Protein AF-A0A971K679-F1 (afdb_monomer)

Sequence (215 aa):
MEKQYTPELFRTISDEWNSILGADTGIESIRTELLHHVNHRHFYSYSDRDNDFHDLDLVVIRDCARVWRGLLHPRSESLAGFSVLEQLINAVKGRPDMSLSECFWAEVYHLVRGIEGKFRFHEKALFSFSDTGELKGRDAAIVRSSELDQMHKHLEERMKLFRSGLEPEVEKARDERVGRILKAAGGSSHDWNDWHWHLRNIARDSSTLAGYADL

Nearest PDB structures (foldseek):
  8s4d-assembly1_A  TM=3.749E-01  e=6.300E+00  Homo sapiens
  6xz3-assembly1_A-2  TM=3.342E-01  e=9.627E+00  Homo sapiens

Mean predicted aligned error: 10.32 Å

pLDDT: mean 89.96, std 9.4, range [41.56, 98.38]

Structure (mmCIF, N/CA/C/O backbone):
data_AF-A0A971K679-F1
#
_entry.id   AF-A0A971K679-F1
#
loop_
_atom_site.group_PDB
_atom_site.id
_atom_site.type_symbol
_atom_site.label_atom_id
_atom_site.label_alt_id
_atom_site.label_comp_id
_atom_site.label_asym_id
_atom_site.label_entity_id
_atom_site.label_seq_id
_atom_site.pdbx_PDB_ins_code
_atom_site.Cartn_x
_atom_site.Cartn_y
_atom_site.Cartn_z
_atom_site.occupancy
_atom_site.B_iso_or_equiv
_atom_site.auth_seq_id
_atom_site.auth_comp_id
_atom_site.auth_asym_id
_atom_site.auth_atom_id
_atom_site.pdbx_PDB_model_num
ATOM 1 N N . MET A 1 1 ? 15.115 -12.287 10.813 1.00 41.56 1 MET A N 1
ATOM 2 C CA . MET A 1 1 ? 13.765 -12.789 11.133 1.00 41.56 1 MET A CA 1
ATOM 3 C C . MET A 1 1 ? 12.785 -12.003 10.294 1.00 41.56 1 MET A C 1
ATOM 5 O O . MET A 1 1 ? 12.694 -10.795 10.492 1.00 41.56 1 MET A O 1
ATOM 9 N N . GLU A 1 2 ? 12.130 -12.645 9.328 1.00 60.78 2 GLU A N 1
ATOM 10 C CA . GLU A 1 2 ? 10.957 -12.053 8.679 1.00 60.78 2 GLU A CA 1
ATOM 11 C C . GLU A 1 2 ? 9.924 -11.768 9.773 1.00 60.78 2 GLU A C 1
ATOM 13 O O . GLU A 1 2 ? 9.645 -12.622 10.615 1.00 60.78 2 GLU A O 1
ATOM 18 N N . LYS A 1 3 ? 9.465 -10.518 9.860 1.00 67.94 3 LYS A N 1
ATOM 19 C CA . LYS A 1 3 ? 8.402 -10.157 10.796 1.00 67.94 3 LYS A CA 1
ATOM 20 C C . LYS A 1 3 ? 7.127 -10.809 10.283 1.00 67.94 3 LYS A C 1
ATOM 22 O O . LYS A 1 3 ? 6.681 -10.428 9.208 1.00 67.94 3 LYS A O 1
ATOM 27 N N . GLN A 1 4 ? 6.561 -11.728 11.055 1.00 87.38 4 GLN A N 1
ATOM 28 C CA . GLN A 1 4 ? 5.226 -12.236 10.779 1.00 87.38 4 GLN A CA 1
ATOM 29 C C . GLN A 1 4 ? 4.212 -11.132 11.095 1.00 87.38 4 GLN A C 1
ATOM 31 O O . GLN A 1 4 ? 4.224 -10.581 12.200 1.00 87.38 4 GLN A O 1
ATOM 36 N N . TYR A 1 5 ? 3.372 -10.768 10.127 1.00 93.69 5 TYR A N 1
ATOM 37 C CA . TYR A 1 5 ? 2.323 -9.770 10.344 1.00 93.69 5 TYR A CA 1
ATOM 38 C C . TYR A 1 5 ? 1.088 -10.419 10.968 1.00 93.69 5 TYR A C 1
ATOM 40 O O . TYR A 1 5 ? 0.476 -11.310 10.383 1.00 93.69 5 TYR A O 1
ATOM 48 N N . THR A 1 6 ? 0.727 -9.968 12.169 1.00 94.81 6 THR A N 1
ATOM 49 C CA . THR A 1 6 ? -0.360 -10.546 12.970 1.00 94.81 6 THR A CA 1
ATOM 50 C C . THR A 1 6 ? -1.285 -9.454 13.527 1.00 94.81 6 THR A C 1
ATOM 52 O O . THR A 1 6 ? -0.890 -8.278 13.563 1.00 94.81 6 THR A O 1
ATOM 55 N N . PRO A 1 7 ? -2.494 -9.806 14.006 1.00 93.75 7 PRO A N 1
ATOM 56 C CA . PRO A 1 7 ? -3.365 -8.861 14.704 1.00 93.75 7 PRO A CA 1
ATOM 57 C C . PRO A 1 7 ? -2.685 -8.229 15.930 1.00 93.75 7 PRO A C 1
ATOM 59 O O . PRO A 1 7 ? -2.869 -7.048 16.217 1.00 93.75 7 PRO A O 1
ATOM 62 N N . GLU A 1 8 ? -1.858 -8.990 16.649 1.00 93.31 8 GLU A N 1
ATOM 63 C CA . GLU A 1 8 ? -1.114 -8.506 17.815 1.00 93.31 8 GLU A CA 1
ATOM 64 C C . GLU A 1 8 ? -0.077 -7.463 17.406 1.00 93.31 8 GLU A C 1
ATOM 66 O O . GLU A 1 8 ? 0.030 -6.426 18.057 1.00 93.31 8 GLU A O 1
ATOM 71 N N . LEU A 1 9 ? 0.640 -7.696 16.299 1.00 93.25 9 LEU A N 1
ATOM 72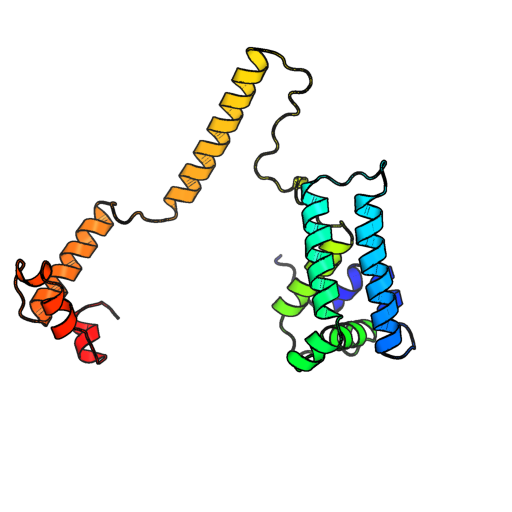 C CA . LEU A 1 9 ? 1.568 -6.710 15.747 1.00 93.25 9 LEU A CA 1
ATOM 73 C C . LEU A 1 9 ? 0.833 -5.446 15.283 1.00 93.25 9 LEU A C 1
ATOM 75 O O . LEU A 1 9 ? 1.338 -4.338 15.462 1.00 93.25 9 LEU A O 1
ATOM 79 N N . PHE A 1 10 ? -0.362 -5.586 14.704 1.00 93.00 10 PHE A N 1
ATOM 80 C CA . PHE A 1 10 ? -1.185 -4.439 14.323 1.00 93.00 10 PHE A CA 1
ATOM 81 C C . PHE A 1 10 ? -1.504 -3.536 15.526 1.00 93.00 10 PHE A C 1
ATOM 83 O O . PHE A 1 10 ? -1.357 -2.314 15.448 1.00 93.00 10 PHE A O 1
ATOM 90 N N . ARG A 1 11 ? -1.826 -4.131 16.679 1.00 91.25 11 ARG A N 1
ATOM 91 C CA . ARG A 1 11 ? -2.106 -3.390 17.919 1.00 91.25 11 ARG A CA 1
ATOM 92 C C . ARG A 1 11 ? -0.904 -2.615 18.457 1.00 91.25 11 ARG A C 1
ATOM 94 O O . ARG A 1 11 ? -1.089 -1.757 19.306 1.00 91.25 11 ARG A O 1
ATOM 101 N N . THR A 1 12 ? 0.320 -2.856 17.992 1.00 91.62 12 THR A N 1
ATOM 102 C CA . THR A 1 12 ? 1.487 -2.072 18.435 1.00 91.62 12 THR A CA 1
ATOM 103 C C . THR A 1 12 ? 1.775 -0.861 17.544 1.00 91.62 12 THR A C 1
ATOM 105 O O . THR A 1 12 ? 2.774 -0.178 17.760 1.00 91.62 12 THR A O 1
ATOM 108 N N . ILE A 1 13 ? 0.992 -0.614 16.483 1.00 88.44 13 ILE A N 1
ATOM 109 C CA . ILE A 1 13 ? 1.348 0.405 15.482 1.00 88.44 13 ILE A CA 1
ATOM 110 C C . ILE A 1 13 ? 1.077 1.825 15.975 1.00 88.44 13 ILE A C 1
ATOM 112 O O . ILE A 1 13 ? 1.909 2.709 15.748 1.00 88.44 13 ILE A O 1
ATOM 116 N N . SER A 1 14 ? -0.099 2.081 16.551 1.00 93.25 14 SER A N 1
ATOM 117 C CA . SER A 1 14 ? -0.542 3.431 16.906 1.00 93.25 14 SER A CA 1
ATOM 118 C C . SER A 1 14 ? -1.553 3.402 18.049 1.00 93.25 14 SER A C 1
ATOM 120 O O . SER A 1 14 ? -2.628 2.818 17.911 1.00 93.25 14 SER A O 1
ATOM 122 N N . ASP A 1 15 ? -1.216 4.067 19.154 1.00 94.31 15 ASP A N 1
ATOM 123 C CA . ASP A 1 15 ? -2.097 4.195 20.319 1.00 94.31 15 ASP A CA 1
ATOM 124 C C . ASP A 1 15 ? -3.392 4.936 19.970 1.00 94.31 15 ASP A C 1
ATOM 126 O O . ASP A 1 15 ? -4.462 4.543 20.425 1.00 94.31 15 ASP A O 1
ATOM 130 N N . GLU A 1 16 ? -3.314 5.934 19.085 1.00 95.88 16 GLU A N 1
ATOM 131 C CA . GLU A 1 16 ? -4.479 6.685 18.606 1.00 95.88 16 GLU A CA 1
ATOM 132 C C . GLU A 1 16 ? -5.460 5.778 17.849 1.00 95.88 16 GLU A C 1
ATOM 134 O O . GLU A 1 16 ? -6.660 5.779 18.116 1.00 95.88 16 GLU A O 1
ATOM 139 N N . TRP A 1 17 ? -4.949 4.916 16.962 1.00 97.19 17 TRP A N 1
ATOM 140 C CA . TRP A 1 17 ? -5.788 3.946 16.249 1.00 97.19 17 TRP A CA 1
ATOM 141 C C . TRP A 1 17 ? -6.434 2.954 17.208 1.00 97.19 17 TRP A C 1
ATOM 143 O O . TRP A 1 17 ? -7.625 2.675 17.087 1.00 97.19 17 TRP A O 1
ATOM 153 N N . ASN A 1 18 ? -5.669 2.436 18.171 1.00 96.75 18 ASN A N 1
ATOM 154 C CA . ASN A 1 18 ? -6.200 1.528 19.184 1.00 96.75 18 ASN A CA 1
ATOM 155 C C . ASN A 1 18 ? -7.283 2.196 20.038 1.00 96.75 18 ASN A C 1
ATOM 157 O O . ASN A 1 18 ? -8.270 1.547 20.371 1.00 96.75 18 ASN A O 1
ATOM 161 N N . SER A 1 19 ? -7.113 3.476 20.377 1.00 97.50 19 SER A N 1
ATOM 162 C CA . SER A 1 19 ? -8.093 4.261 21.128 1.00 97.50 19 SER A CA 1
ATOM 163 C C . SER A 1 19 ? -9.408 4.390 20.353 1.00 97.50 19 SER A C 1
ATOM 165 O O . SER A 1 19 ? -10.466 4.010 20.858 1.00 97.50 19 SER A O 1
ATOM 167 N N . ILE A 1 20 ? -9.339 4.820 19.087 1.00 98.00 20 ILE A N 1
ATOM 168 C CA . ILE A 1 20 ? -10.517 4.995 18.223 1.00 98.00 20 ILE A CA 1
ATOM 169 C C . ILE A 1 20 ? -11.232 3.656 17.983 1.00 98.00 20 ILE A C 1
ATOM 171 O O . ILE A 1 20 ? -12.445 3.555 18.161 1.00 98.00 20 ILE A O 1
ATOM 175 N N . LEU A 1 21 ? -10.491 2.607 17.611 1.00 97.81 21 LEU A N 1
ATOM 176 C CA . LEU A 1 21 ? -11.043 1.277 17.311 1.00 97.81 21 LEU A CA 1
ATOM 177 C C . LEU A 1 21 ? -11.548 0.539 18.560 1.00 97.81 21 LEU A C 1
ATOM 179 O O . LEU A 1 21 ? -12.456 -0.290 18.477 1.00 97.81 21 LEU A O 1
ATOM 183 N N . GLY A 1 22 ? -10.943 0.817 19.715 1.00 96.50 22 GLY A N 1
ATOM 184 C CA . GLY A 1 22 ? -11.293 0.230 21.004 1.00 96.50 22 GLY A CA 1
ATOM 185 C C . GLY A 1 22 ? -12.506 0.876 21.668 1.00 96.50 22 GLY A C 1
ATOM 186 O O . GLY A 1 22 ? -13.015 0.310 22.633 1.00 96.50 22 GLY A O 1
ATOM 187 N N . ALA A 1 23 ? -12.989 2.013 21.157 1.00 96.50 23 ALA A N 1
ATOM 188 C CA . ALA A 1 23 ? -14.104 2.745 21.739 1.00 96.50 23 ALA A CA 1
ATOM 189 C C . ALA A 1 23 ? -15.366 1.872 21.886 1.00 96.50 23 ALA A C 1
ATOM 191 O O . ALA A 1 23 ? -15.733 1.077 21.010 1.00 96.50 23 ALA A O 1
ATOM 192 N N . ASP A 1 24 ? -16.075 2.046 23.000 1.00 94.69 24 ASP A N 1
ATOM 193 C CA . ASP A 1 24 ? -17.356 1.385 23.262 1.00 94.69 24 ASP A CA 1
ATOM 194 C C . ASP A 1 24 ? -18.519 2.177 22.654 1.00 94.69 24 ASP A C 1
ATOM 196 O O . ASP A 1 24 ? -19.459 2.599 23.325 1.00 94.69 24 ASP A O 1
ATOM 200 N N . THR A 1 25 ? -18.430 2.394 21.343 1.00 95.81 25 THR A N 1
ATOM 201 C CA . THR A 1 25 ? -19.448 3.052 20.518 1.00 95.81 25 THR A CA 1
ATOM 202 C C . THR A 1 25 ? -19.814 2.173 19.318 1.00 95.81 25 THR A C 1
ATOM 204 O O . THR A 1 25 ? -19.231 1.109 19.095 1.00 95.81 25 THR A O 1
ATOM 207 N N . GLY A 1 26 ? -20.841 2.573 18.564 1.00 96.56 26 GLY A N 1
ATOM 208 C CA . GLY A 1 26 ? -21.245 1.853 17.356 1.00 96.56 26 GLY A CA 1
ATOM 209 C C . GLY A 1 26 ? -20.197 1.953 16.242 1.00 96.56 26 GLY A C 1
ATOM 210 O O . GLY A 1 26 ? -19.454 2.931 16.167 1.00 96.56 26 GLY A O 1
ATOM 211 N N . ILE A 1 27 ? -20.184 0.972 15.332 1.00 97.12 27 ILE A N 1
ATOM 212 C CA . ILE A 1 27 ? -19.230 0.914 14.209 1.00 97.12 27 ILE A CA 1
ATOM 213 C C . ILE A 1 27 ? -19.216 2.200 13.369 1.00 97.12 27 ILE A C 1
ATOM 215 O O . ILE A 1 27 ? -18.150 2.658 12.976 1.00 97.12 27 ILE A O 1
ATOM 219 N N . GLU A 1 28 ? -20.368 2.840 13.164 1.00 97.56 28 GLU A N 1
ATOM 220 C CA . GLU A 1 28 ? -20.454 4.088 12.394 1.00 97.56 28 GLU A CA 1
ATOM 221 C C . GLU A 1 28 ? -19.871 5.301 13.138 1.00 97.56 28 GLU A C 1
ATOM 223 O O . GLU A 1 28 ? -19.318 6.207 12.509 1.00 97.56 28 GLU A O 1
ATOM 228 N N . SER A 1 29 ? -19.918 5.306 14.474 1.00 98.00 29 SER A N 1
ATOM 229 C CA . SER A 1 29 ? -19.219 6.314 15.278 1.00 98.00 29 SER A CA 1
ATOM 230 C C . SER A 1 29 ? -17.708 6.129 15.160 1.00 98.00 29 SER A C 1
ATOM 232 O O . SER A 1 29 ? -17.006 7.082 14.839 1.00 98.00 29 SER A O 1
ATOM 234 N N . ILE A 1 30 ? -17.219 4.892 15.303 1.00 98.38 30 ILE A N 1
ATOM 235 C CA . ILE A 1 30 ? -15.797 4.556 15.117 1.00 98.38 30 ILE A CA 1
ATOM 236 C C . ILE A 1 30 ? -15.333 4.928 13.703 1.00 98.38 30 ILE A C 1
ATOM 238 O O . ILE A 1 30 ? -14.274 5.527 13.534 1.00 98.38 30 ILE A O 1
ATOM 242 N N . ARG A 1 31 ? -16.139 4.623 12.678 1.00 98.25 31 ARG A N 1
ATOM 243 C CA . ARG A 1 31 ? -15.866 4.978 11.278 1.00 98.25 31 ARG A CA 1
ATOM 244 C C . ARG A 1 31 ? -15.684 6.482 11.106 1.00 98.25 31 ARG A C 1
ATOM 246 O O . ARG A 1 31 ? -14.747 6.909 10.435 1.00 98.25 31 ARG A O 1
ATOM 253 N N . THR A 1 32 ? -16.583 7.266 11.696 1.00 98.19 32 THR A N 1
ATOM 254 C CA . THR A 1 32 ? -16.564 8.730 11.618 1.00 98.19 32 THR A CA 1
ATOM 255 C C . THR A 1 32 ? -15.309 9.291 12.279 1.00 98.19 32 THR A C 1
ATOM 257 O O . THR A 1 32 ? -14.578 10.049 11.644 1.00 98.19 32 THR A O 1
ATOM 260 N N . GLU A 1 33 ? -14.997 8.849 13.498 1.00 98.38 33 GLU A N 1
ATOM 261 C CA . GLU A 1 33 ? -13.790 9.271 14.219 1.00 98.38 33 GLU A CA 1
ATOM 262 C C . GLU A 1 33 ? -12.509 8.881 13.476 1.00 98.38 33 GLU A C 1
ATOM 264 O O . GLU A 1 33 ? -11.603 9.697 13.304 1.00 98.38 33 GLU A O 1
ATOM 269 N N . LEU A 1 34 ? -12.447 7.665 12.931 1.00 97.94 34 LEU A N 1
ATOM 270 C CA . LEU A 1 34 ? -11.278 7.218 12.181 1.00 97.94 34 LEU A CA 1
ATOM 271 C C . LEU A 1 34 ? -11.100 8.002 10.872 1.00 97.94 34 LEU A C 1
ATOM 273 O O . LEU A 1 34 ? -9.977 8.338 10.494 1.00 97.94 34 LEU A O 1
ATOM 277 N N . LEU A 1 35 ? -12.195 8.354 10.189 1.00 98.06 35 LEU A N 1
ATOM 278 C CA . LEU A 1 35 ? -12.158 9.245 9.027 1.00 98.06 35 LEU A CA 1
ATOM 279 C C . LEU A 1 35 ? -11.696 10.657 9.405 1.00 98.06 35 LEU A C 1
ATOM 281 O O . LEU A 1 35 ? -10.925 11.257 8.650 1.00 98.06 35 LEU A O 1
ATOM 285 N N . HIS A 1 36 ? -12.131 11.187 10.551 1.00 98.06 36 HIS A N 1
ATOM 286 C CA . HIS A 1 36 ? -11.639 12.464 11.067 1.00 98.06 36 HIS A CA 1
ATOM 287 C C . HIS A 1 36 ? -10.138 12.412 11.332 1.00 98.06 36 HIS A C 1
ATOM 289 O O . HIS A 1 36 ? -9.425 13.293 10.852 1.00 98.06 36 HIS A O 1
ATOM 295 N N . HIS A 1 37 ? -9.649 11.354 11.981 1.00 97.69 37 HIS A N 1
ATOM 296 C CA . HIS A 1 37 ? -8.221 11.140 12.212 1.00 97.69 37 HIS A CA 1
ATOM 297 C C . HIS A 1 37 ? -7.427 11.092 10.902 1.00 97.69 37 HIS A C 1
ATOM 299 O O . HIS A 1 37 ? -6.492 11.865 10.708 1.00 97.69 37 HIS A O 1
ATOM 305 N N . VAL A 1 38 ? -7.845 10.262 9.940 1.00 98.00 38 VAL A N 1
ATOM 306 C CA . VAL A 1 38 ? -7.190 10.147 8.622 1.00 98.00 38 VAL A CA 1
ATOM 307 C C . VAL A 1 38 ? -7.154 11.491 7.890 1.00 98.00 38 VAL A C 1
ATOM 309 O O . VAL A 1 38 ? -6.127 11.868 7.319 1.00 98.00 38 VAL A O 1
ATOM 312 N N . ASN A 1 39 ? -8.263 12.233 7.896 1.00 97.00 39 ASN A N 1
ATOM 313 C CA . ASN A 1 39 ? -8.333 13.542 7.251 1.00 97.00 39 ASN A CA 1
ATOM 314 C C . ASN A 1 39 ? -7.474 14.581 7.976 1.00 97.00 39 ASN A C 1
ATOM 316 O O . ASN A 1 39 ? -6.819 15.381 7.310 1.00 97.00 39 ASN A O 1
ATOM 320 N N . HIS A 1 40 ? -7.438 14.544 9.308 1.00 95.31 40 HIS A N 1
ATOM 321 C CA . HIS A 1 40 ? -6.598 15.413 10.119 1.00 95.31 40 HIS A CA 1
ATOM 322 C C . HIS A 1 40 ? -5.112 15.151 9.857 1.00 95.31 40 HIS A C 1
ATOM 324 O O . HIS A 1 40 ? -4.391 16.094 9.540 1.00 95.31 40 HIS A O 1
ATOM 330 N N . ARG A 1 41 ? -4.660 13.887 9.890 1.00 94.25 41 ARG A N 1
ATOM 331 C CA . ARG A 1 41 ? -3.263 13.516 9.593 1.00 94.25 41 ARG A CA 1
ATOM 332 C C . ARG A 1 41 ? -2.845 13.975 8.200 1.00 94.25 41 ARG A C 1
ATOM 334 O O . ARG A 1 41 ? -1.805 14.611 8.067 1.00 94.25 41 ARG A O 1
ATOM 341 N N . HIS A 1 42 ? -3.683 13.729 7.191 1.00 95.12 42 HIS A N 1
ATOM 342 C CA . HIS A 1 42 ? -3.428 14.181 5.824 1.00 95.12 42 HIS A CA 1
ATOM 343 C C . HIS A 1 42 ? -3.402 15.712 5.699 1.00 95.12 42 HIS A C 1
ATOM 345 O O . HIS A 1 42 ? -2.551 16.253 5.008 1.00 95.12 42 HIS A O 1
ATOM 351 N N . PHE A 1 43 ? -4.323 16.437 6.336 1.00 92.88 43 PHE A N 1
ATOM 352 C CA . PHE A 1 43 ? -4.330 17.899 6.261 1.00 92.88 43 PHE A CA 1
ATOM 353 C C . PHE A 1 43 ? -3.118 18.508 6.974 1.00 92.88 43 PHE A C 1
ATOM 355 O O . PHE A 1 43 ? -2.441 19.366 6.407 1.00 92.88 43 PHE A O 1
ATOM 362 N N . TYR A 1 44 ? -2.830 18.046 8.194 1.00 89.81 44 TYR A N 1
ATOM 363 C CA . TYR A 1 44 ? -1.735 18.547 9.019 1.00 89.81 44 TYR A CA 1
ATOM 364 C C . TYR A 1 44 ? -0.383 18.347 8.331 1.00 89.81 44 TYR A C 1
ATOM 366 O O . TYR A 1 44 ? 0.382 19.301 8.221 1.00 89.81 44 TYR A O 1
ATOM 374 N N . SER A 1 45 ? -0.128 17.155 7.775 1.00 88.44 45 SER A N 1
ATOM 375 C CA . SER A 1 45 ? 1.136 16.860 7.088 1.00 88.44 45 SER A CA 1
ATOM 376 C C . SER A 1 45 ? 1.406 17.764 5.882 1.00 88.44 45 SER A C 1
ATOM 378 O O . SER A 1 45 ? 2.548 17.907 5.481 1.00 88.44 45 SER A O 1
ATOM 380 N N . TYR A 1 46 ? 0.377 18.355 5.272 1.00 85.56 46 TYR A N 1
ATOM 381 C CA . TYR A 1 46 ? 0.529 19.262 4.128 1.00 85.56 46 TYR A CA 1
ATOM 382 C C . TYR A 1 46 ? 0.458 20.749 4.497 1.00 85.56 46 TYR A C 1
ATOM 384 O O . TYR A 1 46 ? 0.867 21.590 3.698 1.00 85.56 46 TYR A O 1
ATOM 392 N N . SER A 1 47 ? -0.105 21.083 5.658 1.00 85.81 47 SER A N 1
ATOM 393 C CA . SER A 1 47 ? -0.412 22.473 6.028 1.00 85.81 47 SER A CA 1
ATOM 394 C C . SER A 1 47 ? 0.560 23.052 7.045 1.00 85.81 47 SER A C 1
ATOM 396 O O . SER A 1 47 ? 0.724 24.271 7.101 1.00 85.81 47 SER A O 1
ATOM 398 N N . ASP A 1 48 ? 1.185 22.198 7.853 1.00 82.56 48 ASP A N 1
ATOM 399 C CA . ASP A 1 48 ? 2.194 22.618 8.813 1.00 82.56 48 ASP A CA 1
ATOM 400 C C . ASP A 1 48 ? 3.492 22.976 8.080 1.00 82.56 48 ASP A C 1
ATOM 402 O O . ASP A 1 48 ? 4.087 22.129 7.417 1.00 82.56 48 ASP A O 1
ATOM 406 N N . ARG A 1 49 ? 3.908 24.243 8.161 1.00 67.25 49 ARG A N 1
ATOM 407 C CA . ARG A 1 49 ? 5.118 24.740 7.485 1.00 67.25 49 ARG A CA 1
ATOM 408 C C . ARG A 1 49 ? 6.405 24.306 8.179 1.00 67.25 49 ARG A C 1
ATOM 410 O O . ARG A 1 49 ? 7.449 24.359 7.539 1.00 67.25 49 ARG A O 1
ATOM 417 N N . ASP A 1 50 ? 6.306 23.872 9.432 1.00 75.69 50 ASP A N 1
ATOM 418 C CA . ASP A 1 50 ? 7.440 23.454 10.255 1.00 75.69 50 ASP A CA 1
ATOM 419 C C . ASP A 1 50 ? 7.549 21.921 10.338 1.00 75.69 50 ASP A C 1
ATOM 421 O O . ASP A 1 50 ? 8.264 21.389 11.186 1.00 75.69 50 ASP A O 1
ATOM 425 N N . ASN A 1 51 ? 6.829 21.181 9.485 1.00 77.50 51 ASN A N 1
ATOM 426 C CA . ASN A 1 51 ? 6.919 19.727 9.486 1.00 77.50 51 ASN A CA 1
ATOM 427 C C . ASN A 1 51 ? 8.183 19.223 8.764 1.00 77.50 51 ASN A C 1
ATOM 429 O O . ASN A 1 51 ? 8.562 19.730 7.712 1.00 77.50 51 ASN A O 1
ATOM 433 N N . ASP A 1 52 ? 8.778 18.157 9.303 1.00 81.88 52 ASP A N 1
ATOM 434 C CA . ASP A 1 52 ? 9.971 17.501 8.749 1.00 81.88 52 ASP A CA 1
ATOM 435 C C . ASP A 1 52 ? 9.620 16.370 7.751 1.00 81.88 52 ASP A C 1
ATOM 437 O O . ASP A 1 52 ? 10.268 15.315 7.720 1.00 81.88 52 ASP A O 1
ATOM 441 N N . PHE A 1 53 ? 8.529 16.478 6.984 1.00 85.88 53 PHE A N 1
ATOM 442 C CA . PHE A 1 53 ? 8.213 15.483 5.953 1.00 85.88 53 PHE A CA 1
ATOM 443 C C . PHE A 1 53 ? 8.864 15.845 4.621 1.00 85.88 53 PHE A C 1
ATOM 445 O O . PHE A 1 53 ? 8.618 16.898 4.044 1.00 85.88 53 PHE A O 1
ATOM 452 N N . HIS A 1 54 ? 9.642 14.908 4.082 1.00 87.00 54 HIS A N 1
ATOM 453 C CA . HIS A 1 54 ? 10.111 14.983 2.704 1.00 87.00 54 HIS A CA 1
ATOM 454 C C . HIS A 1 54 ? 8.937 14.796 1.724 1.00 87.00 54 HIS A C 1
ATOM 456 O O . HIS A 1 54 ? 8.006 14.039 2.010 1.00 87.00 54 HIS A O 1
ATOM 462 N N . ASP A 1 55 ? 9.012 15.380 0.523 1.00 87.06 55 ASP A N 1
ATOM 463 C CA . ASP A 1 55 ? 7.963 15.292 -0.513 1.00 87.06 55 ASP A CA 1
ATOM 464 C C . ASP A 1 55 ? 7.504 13.853 -0.799 1.00 87.06 55 ASP A C 1
ATOM 466 O O . ASP A 1 55 ? 6.318 13.567 -0.980 1.00 87.06 55 ASP A O 1
ATOM 470 N N . LEU A 1 56 ? 8.449 12.914 -0.806 1.00 87.25 56 LEU A N 1
A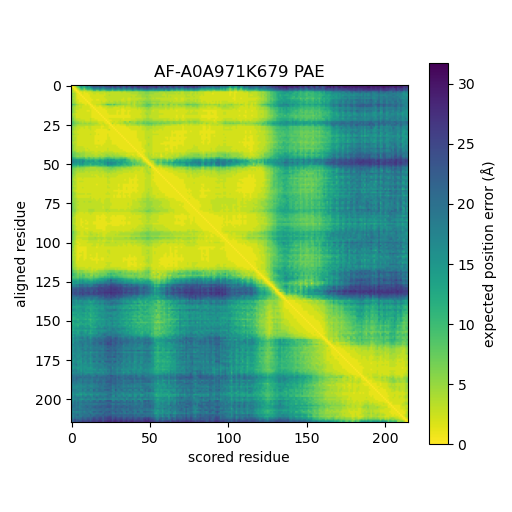TOM 471 C CA . LEU A 1 56 ? 8.164 11.490 -0.992 1.00 87.25 56 LEU A CA 1
ATOM 472 C C . LEU A 1 56 ? 7.361 10.873 0.165 1.00 87.25 56 LEU A C 1
ATOM 474 O O . LEU A 1 56 ? 6.523 10.005 -0.075 1.00 87.25 56 LEU A O 1
ATOM 478 N N . ASP A 1 57 ? 7.582 11.316 1.402 1.00 90.19 57 ASP A N 1
ATOM 479 C CA . ASP A 1 57 ? 6.794 10.863 2.550 1.00 90.19 57 ASP A CA 1
ATOM 480 C C . ASP A 1 57 ? 5.372 11.430 2.467 1.00 90.19 57 ASP A C 1
ATOM 482 O O . ASP A 1 57 ? 4.402 10.714 2.718 1.00 90.19 57 ASP A O 1
ATOM 486 N N . LEU A 1 58 ? 5.235 12.691 2.035 1.00 91.81 58 LEU A N 1
ATOM 487 C CA . LEU A 1 58 ? 3.936 13.327 1.802 1.00 91.81 58 LEU A CA 1
ATOM 488 C C . LEU A 1 58 ? 3.117 12.563 0.756 1.00 91.81 58 LEU A C 1
ATOM 490 O O . LEU A 1 58 ? 1.926 12.320 0.958 1.00 91.81 58 LEU A O 1
ATOM 494 N N . VAL A 1 59 ? 3.754 12.111 -0.331 1.00 93.06 59 VAL A N 1
ATOM 495 C CA . VAL A 1 59 ? 3.119 11.247 -1.341 1.00 93.06 59 VAL A CA 1
ATOM 496 C C . VAL A 1 59 ? 2.576 9.960 -0.715 1.00 93.06 59 VAL A C 1
ATOM 498 O O . VAL A 1 59 ? 1.423 9.606 -0.973 1.00 93.06 59 VAL A O 1
ATOM 501 N N . VAL A 1 60 ? 3.358 9.295 0.144 1.00 94.38 60 VAL A N 1
ATOM 502 C CA . VAL A 1 60 ? 2.917 8.078 0.848 1.00 94.38 60 VAL A CA 1
ATOM 503 C C . VAL A 1 60 ? 1.722 8.371 1.757 1.00 94.38 60 VAL A C 1
ATOM 505 O O . VAL A 1 60 ? 0.727 7.646 1.698 1.00 94.38 60 VAL A O 1
ATOM 508 N N . ILE A 1 61 ? 1.780 9.445 2.552 1.00 95.69 61 ILE A N 1
ATOM 509 C CA . ILE A 1 61 ? 0.687 9.861 3.448 1.00 95.69 61 ILE A CA 1
ATOM 510 C C . ILE A 1 61 ? -0.593 10.119 2.643 1.00 95.69 61 ILE A C 1
ATOM 512 O O . ILE A 1 61 ? -1.659 9.599 2.978 1.00 95.69 61 ILE A O 1
ATOM 516 N N . ARG A 1 62 ? -0.496 10.880 1.548 1.00 96.06 62 ARG A N 1
ATOM 517 C CA . ARG A 1 62 ? -1.615 11.200 0.649 1.00 96.06 62 ARG A CA 1
ATOM 518 C C . ARG A 1 62 ? -2.263 9.955 0.062 1.00 96.06 62 ARG A C 1
ATOM 520 O O . ARG A 1 62 ? -3.494 9.862 0.031 1.00 96.06 62 ARG A O 1
ATOM 527 N N . ASP A 1 63 ? -1.459 9.017 -0.424 1.00 97.19 63 ASP A N 1
ATOM 528 C CA . ASP A 1 63 ? -1.974 7.815 -1.076 1.00 97.19 63 ASP A CA 1
ATOM 529 C C . ASP A 1 63 ? -2.583 6.852 -0.049 1.00 97.19 63 ASP A C 1
ATOM 531 O O . ASP A 1 63 ? -3.696 6.367 -0.262 1.00 97.19 63 ASP A O 1
ATOM 535 N N . CYS A 1 64 ? -1.974 6.710 1.132 1.00 97.81 64 CYS A N 1
ATOM 536 C CA . CYS A 1 64 ? -2.580 5.984 2.251 1.00 97.81 64 CYS A CA 1
ATOM 537 C C . CYS A 1 64 ? -3.901 6.627 2.700 1.00 97.81 64 CYS A C 1
ATOM 539 O O . CYS A 1 64 ? -4.881 5.918 2.917 1.00 97.81 64 CYS A O 1
ATOM 541 N N . ALA A 1 65 ? -3.986 7.961 2.772 1.00 97.94 65 ALA A N 1
ATOM 542 C CA . ALA A 1 65 ? -5.226 8.660 3.117 1.00 97.94 65 ALA A CA 1
ATOM 543 C C . ALA A 1 65 ? -6.355 8.365 2.116 1.00 97.94 65 ALA A C 1
ATOM 545 O O . ALA A 1 65 ? -7.518 8.229 2.499 1.00 97.94 65 ALA A O 1
ATOM 546 N N . ARG A 1 66 ? -6.033 8.272 0.817 1.00 97.81 66 ARG A N 1
ATOM 547 C CA . ARG A 1 66 ? -7.001 7.895 -0.226 1.00 97.81 66 ARG A CA 1
ATOM 548 C C . ARG A 1 66 ? -7.482 6.460 -0.053 1.00 97.81 66 ARG A C 1
ATOM 550 O O . ARG A 1 66 ? -8.691 6.244 -0.112 1.00 97.81 66 ARG A O 1
ATOM 557 N N . VAL A 1 67 ? -6.570 5.520 0.196 1.00 98.25 67 VAL A N 1
ATOM 558 C CA . VAL A 1 67 ? -6.922 4.114 0.443 1.00 98.25 67 VAL A CA 1
ATOM 559 C C . VAL A 1 67 ? -7.812 3.999 1.678 1.00 98.25 67 VAL A C 1
ATOM 561 O O . VAL A 1 67 ? -8.888 3.417 1.586 1.00 98.25 67 VAL A O 1
ATOM 564 N N . TRP A 1 68 ? -7.448 4.637 2.795 1.00 98.25 68 TRP A N 1
ATOM 565 C CA . TRP A 1 68 ? -8.254 4.621 4.018 1.00 98.25 68 TRP A CA 1
ATOM 566 C C . TRP A 1 68 ? -9.654 5.187 3.823 1.00 98.25 68 TRP A C 1
ATOM 568 O O . TRP A 1 68 ? -10.623 4.564 4.244 1.00 98.25 68 TRP A O 1
ATOM 578 N N . ARG A 1 69 ? -9.793 6.323 3.128 1.00 97.94 69 ARG A N 1
ATOM 579 C CA . ARG A 1 69 ? -11.121 6.853 2.785 1.00 97.94 69 ARG A CA 1
ATOM 580 C C . ARG A 1 69 ? -11.934 5.862 1.956 1.00 97.94 69 ARG A C 1
ATOM 582 O O . ARG A 1 69 ? -13.131 5.759 2.174 1.00 97.94 69 ARG A O 1
ATOM 589 N N . GLY A 1 70 ? -11.299 5.128 1.042 1.00 97.50 70 GLY A N 1
ATOM 590 C CA . GLY A 1 70 ? -11.943 4.071 0.263 1.00 97.50 70 GLY A CA 1
ATOM 591 C C . GLY A 1 70 ? -12.405 2.892 1.122 1.00 97.50 70 GLY A C 1
ATOM 592 O O . GLY A 1 70 ? -13.568 2.508 1.025 1.00 97.50 70 GLY A O 1
ATOM 593 N N . LEU A 1 71 ? -11.521 2.369 1.980 1.00 97.38 71 LEU A N 1
ATOM 594 C CA . LEU A 1 71 ? -11.791 1.241 2.883 1.00 97.38 71 LEU A CA 1
ATOM 595 C C . LEU A 1 71 ? -12.885 1.556 3.906 1.00 97.38 71 LEU A C 1
ATOM 597 O O . LEU A 1 71 ? -13.700 0.698 4.226 1.00 97.38 71 LEU A O 1
ATOM 601 N N . LEU A 1 72 ? -12.910 2.790 4.410 1.00 97.38 72 LEU A N 1
ATOM 602 C CA . LEU A 1 72 ? -13.865 3.222 5.426 1.00 97.38 72 LEU A CA 1
ATOM 603 C C . LEU A 1 72 ? -15.190 3.704 4.834 1.00 97.38 72 LEU A C 1
ATOM 605 O O . LEU A 1 72 ? -16.131 3.917 5.592 1.00 97.38 72 LEU A O 1
ATOM 609 N N . HIS A 1 73 ? -15.307 3.874 3.516 1.00 96.69 73 HIS A N 1
ATOM 610 C CA . HIS A 1 73 ? -16.537 4.367 2.904 1.00 96.69 73 HIS A CA 1
ATOM 611 C C . HIS A 1 73 ? -17.643 3.286 2.921 1.00 96.69 73 HIS A C 1
ATOM 613 O O . HIS A 1 73 ? -17.455 2.232 2.306 1.00 96.69 73 HIS A O 1
ATOM 619 N N . PRO A 1 74 ? -18.836 3.540 3.507 1.00 96.19 74 PRO A N 1
ATOM 620 C CA . PRO A 1 74 ? -19.882 2.518 3.677 1.00 96.19 74 PRO A CA 1
ATOM 621 C C . PRO A 1 74 ? -20.315 1.831 2.376 1.00 96.19 74 PRO A C 1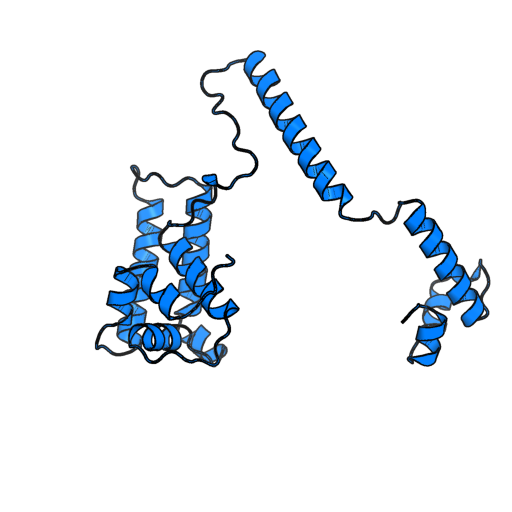
ATOM 623 O O . PRO A 1 74 ? -20.537 0.624 2.328 1.00 96.19 74 PRO A O 1
ATOM 626 N N . ARG A 1 75 ? -20.387 2.588 1.274 1.00 95.88 75 ARG A N 1
ATOM 627 C CA . ARG A 1 75 ? -20.706 2.018 -0.046 1.00 95.88 75 ARG A CA 1
ATOM 628 C C . ARG A 1 75 ? -19.635 1.037 -0.532 1.00 95.88 75 ARG A C 1
ATOM 630 O O . ARG A 1 75 ? -19.988 0.041 -1.148 1.00 95.88 75 ARG A O 1
ATOM 637 N N . SER A 1 76 ? -18.354 1.332 -0.304 1.00 95.94 76 SER A N 1
ATOM 638 C CA . SER A 1 76 ? -17.255 0.468 -0.753 1.00 95.94 76 SER A CA 1
ATOM 639 C C . SER A 1 76 ? -17.288 -0.855 -0.002 1.00 95.94 76 SER A C 1
ATOM 641 O O . SER A 1 76 ? -17.208 -1.911 -0.616 1.00 95.94 76 SER A O 1
ATOM 643 N N . GLU A 1 77 ? -17.495 -0.783 1.312 1.00 96.06 77 GLU A N 1
ATOM 644 C CA . GLU A 1 77 ? -17.666 -1.939 2.188 1.00 96.06 77 GLU A CA 1
ATOM 645 C C . GLU A 1 77 ? -18.856 -2.810 1.758 1.00 96.06 77 GLU A C 1
ATOM 647 O O . GLU A 1 77 ? -18.713 -4.018 1.569 1.00 96.06 77 GLU A O 1
ATOM 652 N N . SER A 1 78 ? -20.011 -2.187 1.495 1.00 96.44 78 SER A N 1
ATOM 653 C CA . SER A 1 78 ? -21.203 -2.891 1.010 1.00 96.44 78 SER A CA 1
ATOM 654 C C . SER A 1 78 ? -20.986 -3.581 -0.341 1.00 96.44 78 SER A C 1
ATOM 656 O O . SER A 1 78 ? -21.473 -4.692 -0.528 1.00 96.44 78 SER A O 1
ATOM 658 N N . LEU A 1 79 ? -20.268 -2.950 -1.277 1.00 97.38 79 LEU A N 1
ATOM 659 C CA . LEU A 1 79 ? -19.969 -3.539 -2.587 1.00 97.38 79 LEU A CA 1
ATOM 660 C C . LEU A 1 79 ? -18.936 -4.669 -2.503 1.00 97.38 79 LEU A C 1
ATOM 662 O O . LEU A 1 79 ? -19.011 -5.612 -3.286 1.00 97.38 79 LEU A O 1
ATOM 666 N N . ALA A 1 80 ? -17.981 -4.573 -1.575 1.00 96.19 80 ALA A N 1
ATOM 667 C CA . ALA A 1 80 ? -16.972 -5.603 -1.347 1.00 96.19 80 ALA A CA 1
ATOM 668 C C . ALA A 1 80 ? -17.527 -6.821 -0.588 1.00 96.19 80 ALA A C 1
ATOM 670 O O . ALA A 1 80 ? -16.954 -7.903 -0.678 1.00 96.19 80 ALA A O 1
ATOM 671 N N . GLY A 1 81 ? -18.618 -6.652 0.170 1.00 96.94 81 GLY A N 1
ATOM 672 C CA . GLY A 1 81 ? -19.173 -7.705 1.026 1.00 96.94 81 GLY A CA 1
ATOM 673 C C . GLY A 1 81 ? -18.273 -8.059 2.216 1.00 96.94 81 GLY A C 1
ATOM 674 O O . GLY A 1 81 ? -18.433 -9.123 2.807 1.00 96.94 81 GLY A O 1
ATOM 675 N N . PHE A 1 82 ? -17.319 -7.187 2.554 1.00 96.56 82 PHE A N 1
ATOM 676 C CA . PHE A 1 82 ? -16.327 -7.402 3.602 1.00 96.56 82 PHE A CA 1
ATOM 677 C C . PHE A 1 82 ? -15.979 -6.077 4.287 1.00 96.56 82 PHE A C 1
ATOM 679 O O . PHE A 1 82 ? -15.616 -5.108 3.615 1.00 96.56 82 PHE A O 1
ATOM 686 N N . SER A 1 83 ? -16.061 -6.039 5.621 1.00 97.31 83 SER A N 1
ATOM 687 C CA . SER A 1 83 ? -15.718 -4.860 6.420 1.00 97.31 83 SER A CA 1
ATOM 688 C C . SER A 1 83 ? -14.314 -4.964 6.990 1.00 97.31 83 SER A C 1
ATOM 690 O O . SER A 1 83 ? -14.086 -5.631 7.996 1.00 97.31 83 SER A O 1
ATOM 692 N N . VAL A 1 84 ? -13.370 -4.236 6.386 1.00 97.75 84 VAL A N 1
ATOM 693 C CA . VAL A 1 84 ? -12.029 -4.074 6.967 1.00 97.75 84 VAL A CA 1
ATOM 694 C C . VAL A 1 84 ? -12.134 -3.428 8.347 1.00 97.75 84 VAL A C 1
ATOM 696 O O . VAL A 1 84 ? -11.491 -3.896 9.279 1.00 97.75 84 VAL A O 1
ATOM 699 N N . LEU A 1 85 ? -12.979 -2.401 8.499 1.00 98.06 85 LEU A N 1
ATOM 700 C CA . LEU A 1 85 ? -13.160 -1.695 9.768 1.00 98.06 85 LEU A CA 1
ATOM 701 C C . LEU A 1 85 ? -13.581 -2.640 10.901 1.00 98.06 85 LEU A C 1
ATOM 703 O O . LEU A 1 85 ? -12.998 -2.587 11.982 1.00 98.06 85 LEU A O 1
ATOM 707 N N . GLU A 1 86 ? -14.546 -3.526 10.646 1.00 97.94 86 GLU A N 1
ATOM 708 C CA . GLU A 1 86 ? -14.982 -4.530 11.616 1.00 97.94 86 GLU A CA 1
ATOM 709 C C . GLU A 1 86 ? -13.825 -5.439 12.044 1.00 97.94 86 GLU A C 1
ATOM 711 O O . GLU A 1 86 ? -13.637 -5.660 13.240 1.00 97.94 86 GLU A O 1
ATOM 716 N N . GLN A 1 87 ? -12.993 -5.898 11.101 1.00 97.88 87 GLN A N 1
ATOM 717 C CA . GLN A 1 87 ? -11.836 -6.739 11.431 1.00 97.88 87 GLN A CA 1
ATOM 718 C C . GLN A 1 87 ? -10.803 -6.008 12.296 1.00 97.88 87 GLN A C 1
ATOM 720 O O . GLN A 1 87 ? -10.228 -6.608 13.207 1.00 97.88 87 GLN A O 1
ATOM 725 N N . LEU A 1 88 ? -10.596 -4.707 12.067 1.00 97.81 88 LEU A N 1
ATOM 726 C CA . LEU A 1 88 ? -9.699 -3.897 12.896 1.00 97.81 88 LEU A CA 1
ATOM 727 C C . LEU A 1 88 ? -10.254 -3.696 14.311 1.00 97.81 88 LEU A C 1
ATOM 729 O O . LEU A 1 88 ? -9.511 -3.847 15.283 1.00 97.81 88 LEU A O 1
ATOM 733 N N . ILE A 1 89 ? -11.555 -3.413 14.443 1.00 97.94 89 ILE A N 1
ATOM 734 C CA . ILE A 1 89 ? -12.235 -3.309 15.745 1.00 97.94 89 ILE A CA 1
ATOM 735 C C . ILE A 1 89 ? -12.116 -4.635 16.501 1.00 97.94 89 ILE A C 1
ATOM 737 O O . ILE A 1 89 ? -11.714 -4.662 17.666 1.00 97.94 89 ILE A O 1
ATOM 741 N N . ASN A 1 90 ? -12.417 -5.744 15.827 1.00 97.38 90 ASN A N 1
ATOM 742 C CA . ASN A 1 90 ? -12.336 -7.089 16.381 1.00 97.38 90 ASN A CA 1
ATOM 743 C C . ASN A 1 90 ? -10.923 -7.410 16.881 1.00 97.38 90 ASN A C 1
ATOM 745 O O . ASN A 1 90 ? -10.769 -7.881 18.010 1.00 97.38 90 ASN A O 1
ATOM 749 N N . ALA A 1 91 ? -9.885 -7.088 16.106 1.00 96.44 91 ALA A N 1
ATOM 750 C CA . ALA A 1 91 ? -8.499 -7.271 16.529 1.00 96.44 91 ALA A CA 1
ATOM 751 C C . ALA A 1 91 ? -8.161 -6.480 17.802 1.00 96.44 91 ALA A C 1
ATOM 753 O O . ALA A 1 91 ? -7.620 -7.047 18.755 1.00 96.44 91 ALA A O 1
ATOM 754 N N . VAL A 1 92 ? -8.519 -5.192 17.862 1.00 96.62 92 VAL A N 1
ATOM 755 C CA . VAL A 1 92 ? -8.242 -4.336 19.032 1.00 96.62 92 VAL A CA 1
ATOM 756 C C . VAL A 1 92 ? -9.009 -4.808 20.270 1.00 96.62 92 VAL A C 1
ATOM 758 O O . VAL A 1 92 ? -8.438 -4.844 21.362 1.00 96.62 92 VAL A O 1
ATOM 761 N N . LYS A 1 93 ? -10.259 -5.259 20.102 1.00 95.38 93 LYS A N 1
ATOM 762 C CA . LYS A 1 93 ? -11.104 -5.812 21.177 1.00 95.38 93 LYS A CA 1
ATOM 763 C C . LYS A 1 93 ? -10.754 -7.258 21.564 1.00 95.38 93 LYS A C 1
ATOM 765 O O . LYS A 1 93 ? -11.463 -7.863 22.368 1.00 95.38 93 LYS A O 1
ATOM 770 N N . GLY A 1 94 ? -9.664 -7.816 21.030 1.00 94.81 94 GLY A N 1
ATOM 771 C CA . GLY A 1 94 ? -9.164 -9.146 21.390 1.00 94.81 94 GLY A CA 1
ATOM 772 C C . GLY A 1 94 ? -9.991 -10.302 20.825 1.00 94.81 94 GLY A C 1
ATOM 773 O O . GLY A 1 94 ? -10.008 -11.383 21.406 1.00 94.81 94 GLY A O 1
ATOM 774 N N . ARG A 1 95 ? -10.692 -10.075 19.711 1.00 96.12 95 ARG A N 1
ATOM 775 C CA . ARG A 1 95 ? -11.509 -11.061 18.990 1.00 96.12 95 ARG A CA 1
ATOM 776 C C . ARG A 1 95 ? -11.107 -11.155 17.504 1.00 96.12 95 ARG A C 1
ATOM 778 O O . ARG A 1 95 ? -11.993 -11.065 16.660 1.00 96.12 95 ARG A O 1
ATOM 785 N N . PRO A 1 96 ? -9.809 -11.258 17.151 1.00 95.06 96 PRO A N 1
ATOM 786 C CA . PRO A 1 96 ? -9.390 -11.253 15.751 1.00 95.06 96 PRO A CA 1
ATOM 787 C C . PRO A 1 96 ? -9.949 -12.458 14.982 1.00 95.06 96 PRO A C 1
ATOM 789 O O . PRO A 1 96 ? -10.070 -13.555 15.530 1.00 95.06 96 PRO A O 1
ATOM 792 N N . ASP A 1 97 ? -10.235 -12.264 13.696 1.00 94.62 97 ASP A N 1
ATOM 793 C CA . ASP A 1 97 ? -10.528 -13.366 12.783 1.00 94.62 97 ASP A CA 1
ATOM 794 C C . ASP A 1 97 ? -9.223 -14.067 12.375 1.00 94.62 97 ASP A C 1
ATOM 796 O O . ASP A 1 97 ? -8.388 -13.520 11.650 1.00 94.62 97 ASP A O 1
ATOM 800 N N . MET A 1 98 ? -9.053 -15.299 12.856 1.00 92.12 98 MET A N 1
ATOM 801 C CA . MET A 1 98 ? -7.865 -16.121 12.612 1.00 92.12 98 MET A CA 1
ATOM 802 C C . MET A 1 98 ? -7.797 -16.691 11.188 1.00 92.12 98 MET A C 1
ATOM 804 O O . MET A 1 98 ? -6.785 -17.290 10.827 1.00 92.12 98 MET A O 1
ATOM 808 N N . SER A 1 99 ? -8.853 -16.538 10.381 1.00 95.12 99 SER A N 1
ATOM 809 C CA . SER A 1 99 ? -8.848 -16.930 8.967 1.00 95.12 99 SER A CA 1
ATOM 810 C C . SER A 1 99 ? -8.148 -15.906 8.065 1.00 95.12 99 SER A C 1
ATOM 812 O O . SER A 1 99 ? -7.754 -16.242 6.945 1.00 95.12 99 SER A O 1
ATOM 814 N N . LEU A 1 100 ? -7.950 -14.672 8.548 1.00 96.12 100 LEU A N 1
ATOM 815 C CA . LEU A 1 100 ? -7.278 -13.614 7.799 1.00 96.12 100 LEU A CA 1
ATOM 816 C C . LEU A 1 100 ? -5.780 -13.897 7.677 1.00 96.12 100 LEU A C 1
ATOM 818 O O . LEU A 1 100 ? -5.093 -14.190 8.656 1.00 96.12 100 LEU A O 1
ATOM 822 N N . SER A 1 101 ? -5.273 -13.788 6.451 1.00 95.69 101 SER A N 1
ATOM 823 C CA . SER A 1 101 ? -3.885 -14.110 6.133 1.00 95.69 101 SER A CA 1
ATOM 824 C C . SER A 1 101 ? -2.902 -13.071 6.671 1.00 95.69 101 SER A C 1
ATOM 826 O O . SER A 1 101 ? -3.243 -11.916 6.930 1.00 95.69 101 SER A O 1
ATOM 828 N N . GLU A 1 102 ? -1.632 -13.462 6.756 1.00 95.75 102 GLU A N 1
ATOM 829 C CA . GLU A 1 102 ? -0.529 -12.541 7.038 1.00 95.75 102 GLU A CA 1
ATOM 830 C C . GLU A 1 102 ? -0.515 -11.339 6.077 1.00 95.75 102 GLU A C 1
ATOM 832 O O . GLU A 1 102 ? -0.265 -10.213 6.501 1.00 95.75 102 GLU A O 1
ATOM 837 N N . CYS A 1 103 ? -0.837 -11.553 4.796 1.00 95.56 103 CYS A N 1
ATOM 838 C CA . CYS A 1 103 ? -0.873 -10.489 3.793 1.00 95.56 103 CYS A CA 1
ATOM 839 C C . CYS A 1 103 ? -1.878 -9.389 4.155 1.00 95.56 103 CYS A C 1
ATOM 841 O O . CYS A 1 103 ? -1.547 -8.212 4.035 1.00 95.56 103 CYS A O 1
ATOM 843 N N . PHE A 1 104 ? -3.061 -9.756 4.659 1.00 96.81 104 PHE A N 1
ATOM 844 C CA . PHE A 1 104 ? -4.061 -8.784 5.109 1.00 96.81 104 PHE A CA 1
ATOM 845 C C . PHE A 1 104 ? -3.503 -7.902 6.234 1.00 96.81 104 PHE A C 1
ATOM 847 O O . PHE A 1 104 ? -3.557 -6.671 6.167 1.00 96.81 104 PHE A O 1
ATOM 854 N N . TRP A 1 105 ? -2.906 -8.526 7.253 1.00 96.31 105 TRP A N 1
ATOM 855 C CA . TRP A 1 105 ? -2.318 -7.797 8.377 1.00 96.31 105 TRP A CA 1
ATOM 856 C C . TRP A 1 105 ? -1.126 -6.945 7.946 1.00 96.31 105 TRP A C 1
ATOM 858 O O . TRP A 1 105 ? -0.950 -5.846 8.469 1.00 96.31 105 TRP A O 1
ATOM 868 N N . ALA A 1 106 ? -0.340 -7.402 6.970 1.00 95.62 106 ALA A N 1
ATOM 869 C CA . ALA A 1 106 ? 0.755 -6.633 6.394 1.00 95.62 106 ALA A CA 1
ATOM 870 C C . ALA A 1 106 ? 0.256 -5.369 5.679 1.00 95.62 106 ALA A C 1
ATOM 872 O O . ALA A 1 106 ? 0.808 -4.288 5.897 1.00 95.62 106 ALA A O 1
ATOM 873 N N . GLU A 1 107 ? -0.796 -5.480 4.863 1.00 96.25 107 GLU A N 1
ATOM 874 C CA . GLU A 1 107 ? -1.387 -4.340 4.154 1.00 96.25 107 GLU A CA 1
ATOM 875 C C . GLU A 1 107 ? -1.899 -3.287 5.132 1.00 96.25 107 GLU A C 1
ATOM 877 O O . GLU A 1 107 ? -1.473 -2.132 5.080 1.00 96.25 107 GLU A O 1
ATOM 882 N N . VAL A 1 108 ? -2.746 -3.692 6.080 1.00 96.88 108 VAL A N 1
ATOM 883 C CA . VAL A 1 108 ? -3.268 -2.796 7.119 1.00 96.88 108 VAL A CA 1
ATOM 884 C C . VAL A 1 108 ? -2.117 -2.165 7.906 1.00 96.88 108 VAL A C 1
ATOM 886 O O . VAL A 1 108 ? -2.112 -0.953 8.128 1.00 96.88 108 VAL A O 1
ATOM 889 N N . TYR A 1 109 ? -1.115 -2.961 8.293 1.00 95.75 109 TYR A N 1
ATOM 890 C CA . TYR A 1 109 ? 0.030 -2.481 9.058 1.00 95.75 109 TYR A CA 1
ATOM 891 C C . TYR A 1 109 ? 0.766 -1.349 8.338 1.00 95.75 109 TYR A C 1
ATOM 893 O O . TYR A 1 109 ? 1.037 -0.295 8.925 1.00 95.75 109 TYR A O 1
ATOM 901 N N . HIS A 1 110 ? 1.077 -1.536 7.054 1.00 95.31 110 HIS A N 1
ATOM 902 C CA . HIS A 1 110 ? 1.785 -0.522 6.274 1.00 95.31 110 HIS A CA 1
ATOM 903 C C . HIS A 1 110 ? 0.898 0.667 5.914 1.00 95.31 110 HIS A C 1
ATOM 905 O O . HIS A 1 110 ? 1.404 1.788 5.904 1.00 95.31 110 HIS A O 1
ATOM 911 N N . LEU A 1 111 ? -0.407 0.470 5.713 1.00 97.62 111 LEU A N 1
ATOM 912 C CA . LEU A 1 111 ? -1.354 1.565 5.498 1.00 97.62 111 LEU A CA 1
ATOM 913 C C . LEU A 1 111 ? -1.465 2.476 6.725 1.00 97.62 111 LEU A C 1
ATOM 915 O O . LEU A 1 111 ? -1.471 3.699 6.566 1.00 97.62 111 LEU A O 1
ATOM 919 N N . VAL A 1 112 ? -1.517 1.917 7.943 1.00 97.19 112 VAL A N 1
ATOM 920 C CA . VAL A 1 112 ? -1.492 2.722 9.178 1.00 97.19 112 VAL A CA 1
ATOM 921 C C . VAL A 1 112 ? -0.148 3.433 9.309 1.00 97.19 112 VAL A C 1
ATOM 923 O O . VAL A 1 112 ? -0.094 4.636 9.549 1.00 97.19 112 VAL A O 1
ATOM 926 N N . ARG A 1 113 ? 0.969 2.729 9.100 1.00 95.12 113 ARG A N 1
ATOM 927 C CA . ARG A 1 113 ? 2.291 3.370 9.161 1.00 95.12 113 ARG A CA 1
ATOM 928 C C . ARG A 1 113 ? 2.457 4.497 8.149 1.00 95.12 113 ARG A C 1
ATOM 930 O O . ARG A 1 113 ? 3.107 5.489 8.472 1.00 95.12 113 ARG A O 1
ATOM 937 N N . GLY A 1 114 ? 1.900 4.338 6.953 1.00 95.19 114 GLY A N 1
ATOM 938 C CA . GLY A 1 114 ? 1.944 5.334 5.894 1.00 95.19 114 GLY A CA 1
ATOM 939 C C . GLY A 1 114 ? 1.163 6.591 6.258 1.00 95.19 114 GLY A C 1
ATOM 940 O O . GLY A 1 114 ? 1.742 7.671 6.235 1.00 95.19 114 GLY A O 1
ATOM 941 N N . ILE A 1 115 ? -0.106 6.468 6.674 1.00 96.19 115 ILE A N 1
ATOM 942 C CA . ILE A 1 115 ? -0.920 7.636 7.070 1.00 96.19 115 ILE A CA 1
ATOM 943 C C . ILE A 1 115 ? -0.395 8.326 8.334 1.00 96.19 115 ILE A C 1
ATOM 945 O O . ILE A 1 115 ? -0.523 9.539 8.470 1.00 96.19 115 ILE A O 1
ATOM 949 N N . GLU A 1 116 ? 0.258 7.585 9.232 1.00 93.94 116 GLU A N 1
ATOM 950 C CA . GLU A 1 116 ? 0.905 8.166 10.410 1.00 93.94 116 GLU A CA 1
ATOM 951 C C . GLU A 1 116 ? 2.240 8.861 10.108 1.00 93.94 116 GLU A C 1
ATOM 953 O O . GLU A 1 116 ? 2.818 9.471 11.009 1.00 93.94 116 GLU A O 1
ATOM 958 N N . GLY A 1 117 ? 2.754 8.778 8.876 1.00 91.31 117 GLY A N 1
ATOM 959 C CA . GLY A 1 117 ? 4.065 9.326 8.514 1.00 91.31 117 GLY A CA 1
ATOM 960 C C . GLY A 1 117 ? 5.242 8.543 9.112 1.00 91.31 117 GLY A C 1
ATOM 961 O O . GLY A 1 117 ? 6.366 9.033 9.171 1.00 91.31 117 GLY A O 1
ATOM 962 N N . LYS A 1 118 ? 5.010 7.301 9.559 1.00 90.62 118 LYS A N 1
ATOM 963 C CA . LYS A 1 118 ? 6.032 6.405 10.140 1.00 90.62 118 LYS A CA 1
ATOM 964 C C . LYS A 1 118 ? 6.823 5.634 9.080 1.00 90.62 118 LYS A C 1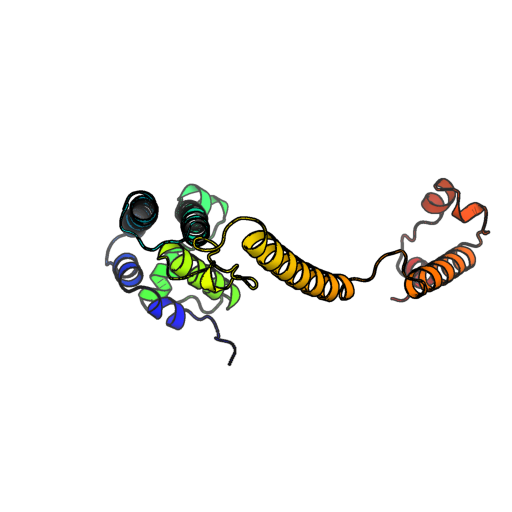
ATOM 966 O O . LYS A 1 118 ? 7.637 4.769 9.422 1.00 90.62 118 LYS A O 1
ATOM 971 N N . PHE A 1 119 ? 6.549 5.873 7.801 1.00 86.75 119 PHE A N 1
ATOM 972 C CA . PHE A 1 119 ? 7.285 5.306 6.681 1.00 86.75 119 PHE A CA 1
ATOM 973 C C . PHE A 1 119 ? 8.016 6.425 5.938 1.00 86.75 119 PHE A C 1
ATOM 975 O O . PHE A 1 119 ? 7.422 7.137 5.136 1.00 86.75 119 PHE A O 1
ATOM 982 N N . ARG A 1 120 ? 9.312 6.561 6.235 1.00 82.06 120 ARG A N 1
ATOM 983 C CA . ARG A 1 120 ? 10.217 7.522 5.606 1.00 82.06 120 ARG A CA 1
ATOM 984 C C . ARG A 1 120 ? 10.765 6.916 4.318 1.00 82.06 120 ARG A C 1
ATOM 986 O O . ARG A 1 120 ? 11.707 6.127 4.346 1.00 82.06 120 ARG A O 1
ATOM 993 N N . PHE A 1 121 ? 10.090 7.167 3.196 1.00 78.31 121 PHE A N 1
ATOM 994 C CA . PHE A 1 121 ? 10.475 6.575 1.909 1.00 78.31 121 PHE A CA 1
ATOM 995 C C . PHE A 1 121 ? 11.774 7.187 1.390 1.00 78.31 121 PHE A C 1
ATOM 997 O O . PHE A 1 121 ? 12.599 6.478 0.821 1.00 78.31 121 PHE A O 1
ATOM 1004 N N . HIS A 1 122 ? 11.976 8.480 1.636 1.00 78.69 122 HIS A N 1
ATOM 1005 C CA . HIS A 1 122 ? 13.180 9.189 1.215 1.00 78.69 122 HIS A CA 1
ATOM 1006 C C . HIS A 1 122 ? 14.460 8.622 1.857 1.00 78.69 122 HIS A C 1
ATOM 1008 O O . HIS A 1 122 ? 15.459 8.463 1.168 1.00 78.69 122 HIS A O 1
ATOM 1014 N N . GLU A 1 123 ? 14.410 8.195 3.125 1.00 79.12 123 GLU A N 1
ATOM 1015 C CA . GLU A 1 123 ? 15.527 7.517 3.813 1.00 79.12 123 GLU A CA 1
ATOM 1016 C C . GLU A 1 123 ? 15.873 6.149 3.205 1.00 79.12 123 GLU A C 1
ATOM 1018 O O . GLU A 1 123 ? 16.950 5.603 3.436 1.00 79.12 123 GLU A O 1
ATOM 1023 N N . LYS A 1 124 ? 14.945 5.565 2.440 1.00 72.75 124 LYS A N 1
ATOM 1024 C CA . LYS A 1 124 ? 15.119 4.277 1.760 1.00 72.75 124 LYS A CA 1
ATOM 1025 C C . LYS A 1 124 ? 15.493 4.424 0.291 1.00 72.75 124 LYS A C 1
ATOM 1027 O O . LYS A 1 124 ? 15.599 3.408 -0.400 1.00 72.75 124 LYS A O 1
ATOM 1032 N N . ALA A 1 125 ? 15.655 5.651 -0.202 1.00 69.00 125 ALA A N 1
ATOM 1033 C CA . ALA A 1 125 ? 16.133 5.870 -1.551 1.00 69.00 125 ALA A CA 1
ATOM 1034 C C . ALA A 1 125 ? 17.523 5.239 -1.687 1.00 69.00 125 ALA A C 1
ATOM 1036 O O . ALA A 1 125 ? 18.440 5.541 -0.927 1.00 69.00 125 ALA A O 1
ATOM 1037 N N . LEU A 1 126 ? 17.669 4.334 -2.657 1.00 67.12 126 LEU A N 1
ATOM 1038 C CA . LEU A 1 126 ? 18.942 3.662 -2.923 1.00 67.12 126 LEU A CA 1
ATOM 1039 C C . LEU A 1 126 ? 20.045 4.668 -3.285 1.00 67.12 126 LEU A C 1
ATOM 1041 O O . LEU A 1 126 ? 21.218 4.438 -3.006 1.00 67.12 126 LEU A O 1
ATOM 1045 N N . PHE A 1 127 ? 19.636 5.786 -3.879 1.00 67.69 127 PHE A N 1
ATOM 1046 C CA . PHE A 1 127 ? 20.475 6.935 -4.160 1.00 67.69 127 PHE A CA 1
ATOM 1047 C C . PHE A 1 127 ? 19.964 8.101 -3.325 1.00 67.69 127 PHE A C 1
ATOM 1049 O O . PHE A 1 127 ? 18.874 8.615 -3.569 1.00 67.69 127 PHE A O 1
ATOM 1056 N N . SER A 1 128 ? 20.752 8.493 -2.331 1.00 61.62 128 SER A N 1
ATOM 1057 C CA . SER A 1 128 ? 20.649 9.807 -1.712 1.00 61.62 128 SER A CA 1
ATOM 1058 C C . SER A 1 128 ? 21.672 10.684 -2.420 1.00 61.62 128 SER A C 1
ATOM 1060 O O . SER A 1 128 ? 22.873 10.432 -2.309 1.00 61.62 128 SER A O 1
ATOM 1062 N N . PHE A 1 129 ? 21.204 11.629 -3.233 1.00 63.78 129 PHE A N 1
ATOM 1063 C CA . PHE A 1 129 ? 22.107 12.571 -3.887 1.00 63.78 129 PHE A CA 1
ATOM 1064 C C . PHE A 1 129 ? 22.643 13.536 -2.845 1.00 63.78 129 PHE A C 1
ATOM 1066 O O . PHE A 1 129 ? 21.913 13.974 -1.953 1.00 63.78 129 PHE A O 1
ATOM 1073 N N . SER A 1 130 ? 23.929 13.848 -2.955 1.00 57.94 130 SER A N 1
ATOM 1074 C CA . SER A 1 130 ? 24.548 14.840 -2.092 1.00 57.94 130 SER A CA 1
ATOM 1075 C C . SER A 1 130 ? 23.797 16.166 -2.216 1.00 57.94 130 SER A C 1
ATOM 1077 O O . SER A 1 130 ? 23.424 16.591 -3.314 1.00 57.94 130 SER A O 1
ATOM 1079 N N . ASP A 1 131 ? 23.557 16.829 -1.085 1.00 58.41 131 ASP A N 1
ATOM 1080 C CA . ASP A 1 131 ? 23.001 18.175 -1.097 1.00 58.41 131 ASP A CA 1
ATOM 1081 C C . ASP A 1 131 ? 24.065 19.115 -1.683 1.00 58.41 131 ASP A C 1
ATOM 1083 O O . ASP A 1 131 ? 24.955 19.620 -1.000 1.00 58.41 131 ASP A O 1
ATOM 1087 N N . THR A 1 132 ? 24.045 19.277 -3.010 1.00 58.34 132 THR A N 1
ATOM 1088 C CA . THR A 1 132 ? 25.027 20.090 -3.748 1.00 58.34 132 THR A CA 1
ATOM 1089 C C . THR A 1 132 ? 24.861 21.592 -3.501 1.00 58.34 132 THR A C 1
ATOM 1091 O O . THR A 1 132 ? 25.450 22.384 -4.233 1.00 58.34 132 THR A O 1
ATOM 1094 N N . GLY A 1 133 ? 24.087 22.003 -2.488 1.00 60.91 133 GLY A N 1
ATOM 1095 C CA . GLY A 1 133 ? 23.792 23.400 -2.167 1.00 60.91 133 GLY A CA 1
ATOM 1096 C C . GLY A 1 133 ? 25.032 24.291 -2.029 1.00 60.91 133 GLY A C 1
ATOM 1097 O O . GLY A 1 133 ? 24.976 25.474 -2.371 1.00 60.91 133 GLY A O 1
ATOM 1098 N N . GLU A 1 134 ? 26.171 23.726 -1.619 1.00 65.94 134 GLU A N 1
ATOM 1099 C CA . GLU A 1 134 ? 27.439 24.458 -1.485 1.00 65.94 134 GLU A CA 1
ATOM 1100 C C . GLU A 1 134 ? 28.329 24.422 -2.742 1.00 65.94 134 GLU A C 1
ATOM 1102 O O . GLU A 1 134 ? 29.157 25.315 -2.943 1.00 65.94 134 GLU A O 1
ATOM 1107 N N . LEU A 1 135 ? 28.152 23.436 -3.630 1.00 77.38 135 LEU A N 1
ATOM 1108 C CA . LEU A 1 135 ? 28.972 23.272 -4.834 1.00 77.38 135 LEU A CA 1
ATOM 1109 C C . LEU A 1 135 ? 28.387 24.060 -6.013 1.00 77.38 135 LEU A C 1
ATOM 1111 O O . LEU A 1 135 ? 27.192 24.009 -6.303 1.00 77.38 135 LEU A O 1
ATOM 1115 N N . LYS A 1 136 ? 29.243 24.767 -6.763 1.00 79.75 136 LYS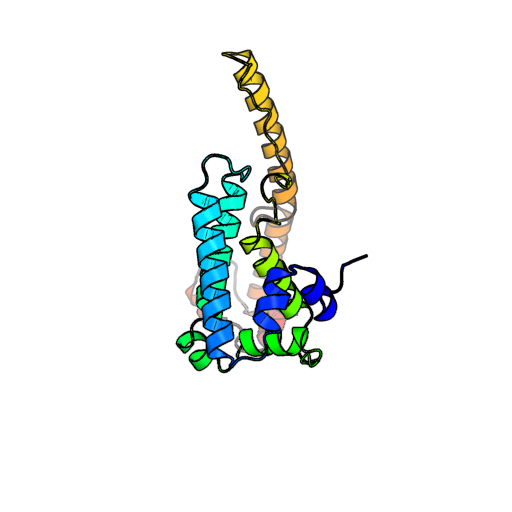 A N 1
ATOM 1116 C CA . LYS A 1 136 ? 28.827 25.573 -7.924 1.00 79.75 136 LYS A CA 1
ATOM 1117 C C . LYS A 1 136 ? 29.631 25.239 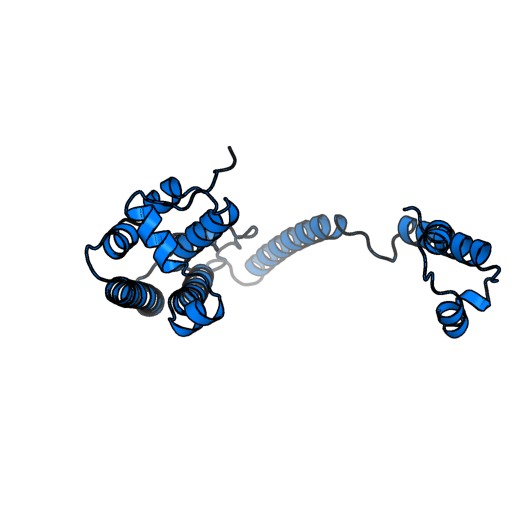-9.176 1.00 79.75 136 LYS A C 1
ATOM 1119 O O . LYS A 1 136 ? 30.782 24.822 -9.114 1.00 79.75 136 LYS A O 1
ATOM 1124 N N . GLY A 1 137 ? 29.016 25.464 -10.336 1.00 84.94 137 GLY A N 1
ATOM 1125 C CA . GLY A 1 137 ? 29.684 25.357 -11.633 1.00 84.94 137 GLY A CA 1
ATOM 1126 C C . GLY A 1 137 ? 30.213 23.952 -11.932 1.00 84.94 137 GLY A C 1
ATOM 1127 O O . GLY A 1 137 ? 29.472 22.972 -11.865 1.00 84.94 137 GLY A O 1
ATOM 1128 N N . ARG A 1 138 ? 31.494 23.867 -12.309 1.00 88.38 138 ARG A N 1
ATOM 1129 C CA . ARG A 1 138 ? 32.129 22.631 -12.786 1.00 88.38 138 ARG A CA 1
ATOM 1130 C C . ARG A 1 138 ? 32.205 21.550 -11.710 1.00 88.38 138 ARG A C 1
ATOM 1132 O O . ARG A 1 138 ? 31.971 20.388 -12.024 1.00 88.38 138 ARG A O 1
ATOM 1139 N N . ASP A 1 139 ? 32.476 21.927 -10.468 1.00 84.50 139 ASP A N 1
ATOM 1140 C CA . ASP A 1 139 ? 32.664 20.961 -9.383 1.00 84.50 139 ASP A CA 1
ATOM 1141 C C . ASP A 1 139 ? 31.344 20.253 -9.048 1.00 84.50 139 ASP A C 1
ATOM 1143 O O . ASP A 1 139 ? 31.305 19.029 -8.940 1.00 84.50 139 ASP A O 1
ATOM 1147 N N . ALA A 1 140 ? 30.230 20.995 -9.039 1.00 84.19 140 ALA A N 1
ATOM 1148 C CA . ALA A 1 140 ? 28.892 20.411 -8.923 1.00 84.19 140 ALA A CA 1
ATOM 1149 C C . ALA A 1 140 ? 28.549 19.489 -10.107 1.00 84.19 140 ALA A C 1
ATOM 1151 O O . ALA A 1 140 ? 27.920 18.450 -9.922 1.00 84.19 140 ALA A O 1
ATOM 1152 N N . ALA A 1 141 ? 28.958 19.851 -11.329 1.00 85.12 141 ALA A N 1
ATOM 1153 C CA . ALA A 1 141 ? 28.704 19.032 -12.514 1.00 85.12 141 ALA A CA 1
ATOM 1154 C C . ALA A 1 141 ? 29.461 17.694 -12.474 1.00 85.12 141 ALA A C 1
ATOM 1156 O O . ALA A 1 141 ? 28.897 16.671 -12.852 1.00 85.12 141 ALA A O 1
ATOM 1157 N N . ILE A 1 142 ? 30.706 17.686 -11.984 1.00 88.44 142 ILE A N 1
ATOM 1158 C CA . ILE A 1 142 ? 31.505 16.459 -11.829 1.00 88.44 142 ILE A CA 1
ATOM 1159 C C . ILE A 1 142 ? 30.859 15.524 -10.802 1.00 88.44 142 ILE A C 1
ATOM 1161 O O . ILE A 1 142 ? 30.707 14.335 -11.079 1.00 88.44 142 ILE A O 1
ATOM 1165 N N . VAL A 1 143 ? 30.438 16.056 -9.648 1.00 85.12 143 VAL A N 1
ATOM 1166 C CA . VAL A 1 143 ? 29.767 15.262 -8.605 1.00 85.12 143 VAL A CA 1
ATOM 1167 C C . VAL A 1 143 ? 28.472 14.650 -9.138 1.00 85.12 143 VAL A C 1
ATOM 1169 O O . VAL A 1 143 ? 28.310 13.435 -9.066 1.00 85.12 143 VAL A O 1
ATOM 1172 N N . ARG A 1 144 ? 27.612 15.447 -9.786 1.00 82.56 144 ARG A N 1
ATOM 1173 C CA . ARG A 1 144 ? 26.369 14.942 -10.397 1.00 82.56 144 ARG A CA 1
ATOM 1174 C C . ARG A 1 144 ? 26.622 13.895 -11.479 1.00 82.56 144 ARG A C 1
ATOM 1176 O O . ARG A 1 144 ? 25.876 12.930 -11.575 1.00 82.56 144 ARG A O 1
ATOM 1183 N N . SER A 1 145 ? 27.665 14.064 -12.295 1.00 88.94 145 SER A N 1
ATOM 1184 C CA . SER A 1 145 ? 28.029 13.069 -13.312 1.00 88.94 145 SER A CA 1
ATOM 1185 C C . SER A 1 145 ? 28.405 11.732 -12.672 1.00 88.94 145 SER A C 1
ATOM 1187 O O . SER A 1 145 ? 27.931 10.693 -13.114 1.00 88.94 145 SER A O 1
ATOM 1189 N N . SER A 1 146 ? 29.197 11.762 -11.598 1.00 87.44 146 SER A N 1
ATOM 1190 C CA . SER A 1 146 ? 29.573 10.559 -10.845 1.00 87.44 146 SER A CA 1
ATOM 1191 C C . SER A 1 146 ? 28.359 9.876 -10.203 1.00 87.44 146 SER A C 1
ATOM 1193 O O . SER A 1 146 ? 28.242 8.652 -10.232 1.00 87.44 146 SER A O 1
ATOM 1195 N N . GLU A 1 147 ? 27.416 10.652 -9.661 1.00 86.50 147 GLU A N 1
ATOM 1196 C CA . GLU A 1 147 ? 26.156 10.119 -9.128 1.00 86.50 147 GLU A CA 1
ATOM 1197 C C . GLU A 1 147 ? 25.322 9.431 -10.226 1.00 86.50 147 GLU A C 1
ATOM 1199 O O . GLU A 1 147 ? 24.802 8.334 -10.012 1.00 86.50 147 GLU A O 1
ATOM 1204 N N . LEU A 1 148 ? 25.247 10.016 -11.428 1.00 88.94 148 LEU A N 1
ATOM 1205 C CA . LEU A 1 148 ? 24.577 9.398 -12.578 1.00 88.94 148 LEU A CA 1
ATOM 1206 C C . LEU A 1 148 ? 25.260 8.099 -13.029 1.00 88.94 148 LEU A C 1
ATOM 1208 O O . LEU A 1 148 ? 24.563 7.141 -13.367 1.00 88.94 148 LEU A O 1
ATOM 1212 N N . ASP A 1 149 ? 26.591 8.026 -12.988 1.00 90.81 149 ASP A N 1
ATOM 1213 C CA . ASP A 1 149 ? 27.329 6.798 -13.307 1.00 90.81 149 ASP A CA 1
ATOM 1214 C C . ASP A 1 149 ? 27.006 5.672 -12.308 1.00 90.81 149 ASP A C 1
ATOM 1216 O O . ASP A 1 149 ? 26.830 4.512 -12.697 1.00 90.81 149 ASP A O 1
ATOM 1220 N N . GLN A 1 150 ? 26.854 6.001 -11.019 1.00 87.56 150 GLN A N 1
ATOM 1221 C CA . GLN A 1 150 ? 26.431 5.038 -9.993 1.00 87.56 150 GLN A CA 1
ATOM 1222 C C . GLN A 1 150 ? 25.009 4.525 -10.247 1.00 87.56 150 GLN A C 1
ATOM 1224 O O . GLN A 1 150 ? 24.764 3.317 -10.171 1.00 87.56 150 GLN A O 1
ATOM 1229 N N . MET A 1 151 ? 24.081 5.423 -10.594 1.00 86.50 151 MET A N 1
ATOM 1230 C CA . MET A 1 151 ? 22.722 5.035 -10.979 1.00 86.50 151 MET A CA 1
ATOM 1231 C C . MET A 1 151 ? 22.730 4.132 -12.208 1.00 86.50 151 MET A C 1
ATOM 1233 O O . MET A 1 151 ? 22.050 3.106 -12.219 1.00 86.50 151 MET A O 1
ATOM 1237 N N . HIS A 1 152 ? 23.502 4.498 -13.234 1.00 91.44 152 HIS A N 1
ATOM 1238 C CA . HIS A 1 152 ? 23.606 3.733 -14.468 1.00 91.44 152 HIS A CA 1
ATOM 1239 C C . HIS A 1 152 ? 24.083 2.312 -14.189 1.00 91.44 152 HIS A C 1
ATOM 1241 O O . HIS A 1 152 ? 23.426 1.362 -14.607 1.00 91.44 152 HIS A O 1
ATOM 1247 N N . LYS A 1 153 ? 25.160 2.161 -13.410 1.00 91.62 153 LYS A N 1
ATOM 1248 C CA . LYS A 1 153 ? 25.690 0.848 -13.038 1.00 91.62 153 LYS A CA 1
ATOM 1249 C C . LYS A 1 153 ? 24.646 -0.007 -12.319 1.00 91.62 153 LYS A C 1
ATOM 1251 O O . LYS A 1 153 ? 24.470 -1.175 -12.654 1.00 91.62 153 LYS A O 1
ATOM 1256 N N . HIS A 1 154 ? 23.918 0.570 -11.364 1.00 87.75 154 HIS A N 1
ATOM 1257 C CA . HIS A 1 154 ? 22.868 -0.168 -10.667 1.00 87.75 154 HIS A CA 1
ATOM 1258 C C . HIS A 1 154 ? 21.731 -0.592 -11.600 1.00 87.75 154 HIS A C 1
ATOM 1260 O O . HIS A 1 154 ? 21.256 -1.725 -11.530 1.00 87.75 154 HIS A O 1
ATOM 1266 N N . LEU A 1 155 ? 21.279 0.311 -12.474 1.00 89.00 155 LEU A N 1
ATOM 1267 C CA . LEU A 1 155 ? 20.244 -0.003 -13.454 1.00 89.00 155 LEU A CA 1
ATOM 1268 C C . LEU A 1 155 ? 20.713 -1.097 -14.412 1.00 89.00 155 LEU A C 1
ATOM 1270 O O . LEU A 1 155 ? 19.954 -2.020 -14.680 1.00 89.00 155 LEU A O 1
ATOM 1274 N N . GLU A 1 156 ? 21.963 -1.049 -14.866 1.00 90.81 156 GLU A N 1
ATOM 1275 C CA . GLU A 1 156 ? 22.558 -2.070 -15.725 1.00 90.81 156 GLU A CA 1
ATOM 1276 C C . GLU A 1 156 ? 22.584 -3.447 -15.035 1.00 90.81 156 GLU A C 1
ATOM 1278 O O . GLU A 1 156 ? 22.181 -4.449 -15.625 1.00 90.81 156 GLU A O 1
ATOM 1283 N N . GLU A 1 157 ? 22.985 -3.508 -13.760 1.00 90.25 157 GLU A N 1
ATOM 1284 C CA . GLU A 1 157 ? 22.959 -4.734 -12.949 1.00 90.25 157 GLU A CA 1
ATOM 1285 C C . GLU A 1 157 ? 21.539 -5.294 -12.793 1.00 90.25 157 GLU A C 1
ATOM 1287 O O . GLU A 1 157 ? 21.332 -6.504 -12.898 1.00 90.25 157 GLU A O 1
A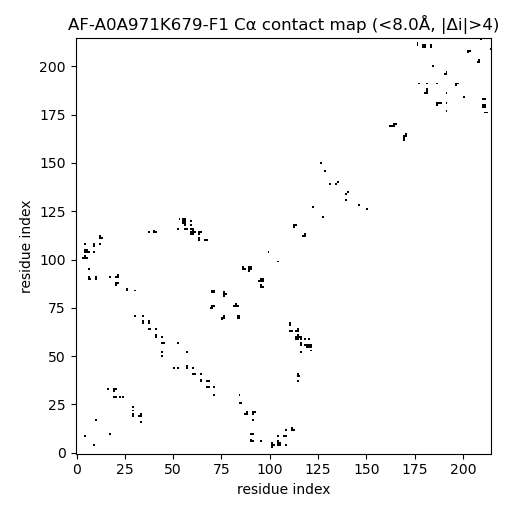TOM 1292 N N . ARG A 1 158 ? 20.541 -4.425 -12.589 1.00 88.06 158 ARG A N 1
ATOM 1293 C CA . ARG A 1 158 ? 19.128 -4.827 -12.533 1.00 88.06 158 ARG A CA 1
ATOM 1294 C C . ARG A 1 158 ? 18.610 -5.299 -13.886 1.00 88.06 158 ARG A C 1
ATOM 1296 O O . ARG A 1 158 ? 17.892 -6.292 -13.937 1.00 88.06 158 ARG A O 1
ATOM 1303 N N . MET A 1 159 ? 18.972 -4.614 -14.968 1.00 85.81 159 MET A N 1
ATOM 1304 C CA . MET A 1 159 ? 18.570 -4.976 -16.327 1.00 85.81 159 MET A CA 1
ATOM 1305 C C . MET A 1 159 ? 19.125 -6.343 -16.726 1.00 85.81 159 MET A C 1
ATOM 1307 O O . MET A 1 159 ? 18.391 -7.121 -17.322 1.00 85.81 159 MET A O 1
ATOM 1311 N N . LYS A 1 160 ? 20.351 -6.690 -16.311 1.00 86.25 160 LYS A N 1
ATOM 1312 C CA . LYS A 1 160 ? 20.957 -8.019 -16.534 1.00 86.25 160 LYS A CA 1
ATOM 1313 C C . LYS A 1 160 ? 20.166 -9.183 -15.924 1.00 86.25 160 LYS A C 1
ATOM 1315 O O . LYS A 1 160 ? 20.373 -10.324 -16.323 1.00 86.25 160 LYS A O 1
ATOM 1320 N N . LEU A 1 161 ? 19.266 -8.926 -14.970 1.00 85.75 161 LEU A N 1
ATOM 1321 C CA . LEU A 1 161 ? 18.383 -9.961 -14.416 1.00 85.75 161 LEU A CA 1
ATOM 1322 C C . LEU A 1 161 ? 17.284 -10.384 -15.400 1.00 85.75 161 LEU A C 1
ATOM 1324 O O . LEU A 1 161 ? 16.724 -11.471 -15.260 1.00 85.75 161 LEU A O 1
ATOM 1328 N N . PHE A 1 162 ? 16.967 -9.542 -16.384 1.00 84.94 162 PHE A N 1
ATOM 1329 C CA . PHE A 1 162 ? 15.944 -9.807 -17.384 1.00 84.94 162 PHE A CA 1
ATOM 1330 C C . PHE A 1 162 ? 16.607 -10.109 -18.720 1.00 84.94 162 PHE A C 1
ATOM 1332 O O . PHE A 1 162 ? 17.311 -9.271 -19.276 1.00 84.94 162 PHE A O 1
ATOM 1339 N N . ARG A 1 163 ? 16.343 -11.301 -19.257 1.00 79.88 163 ARG A N 1
ATOM 1340 C CA . ARG A 1 163 ? 16.844 -11.662 -20.581 1.00 79.88 163 ARG A CA 1
ATOM 1341 C C . ARG A 1 163 ? 16.168 -10.816 -21.646 1.00 79.88 163 ARG A C 1
ATOM 1343 O O . ARG A 1 163 ? 14.938 -10.728 -21.691 1.00 79.88 163 ARG A O 1
ATOM 1350 N N . SER A 1 164 ? 16.959 -10.236 -22.532 1.00 81.94 164 SER A N 1
ATOM 1351 C CA . SER A 1 164 ? 16.449 -9.607 -23.738 1.00 81.94 164 SER A CA 1
ATOM 1352 C C . SER A 1 164 ? 16.076 -10.669 -24.776 1.00 81.94 164 SER A C 1
ATOM 1354 O O . SER A 1 164 ? 16.674 -11.741 -24.860 1.00 81.94 164 SER A O 1
ATOM 1356 N N . GLY A 1 165 ? 15.095 -10.362 -25.625 1.00 83.31 165 GLY A N 1
ATOM 1357 C CA . GLY A 1 165 ? 14.718 -11.240 -26.737 1.00 83.31 165 GLY A CA 1
ATOM 1358 C C . GLY A 1 165 ? 15.779 -11.366 -27.841 1.00 83.31 165 GLY A C 1
ATOM 1359 O O . GLY A 1 165 ? 15.535 -12.117 -28.785 1.00 83.31 165 GLY A O 1
ATOM 1360 N N . LEU A 1 166 ? 16.881 -10.614 -27.722 1.00 84.25 166 LEU A N 1
ATOM 1361 C CA . LEU A 1 166 ? 17.983 -10.473 -28.680 1.00 84.25 166 LEU A CA 1
ATOM 1362 C C . LEU A 1 166 ? 19.291 -11.095 -28.160 1.00 84.25 166 LEU A C 1
ATOM 1364 O O . LEU A 1 166 ? 20.344 -10.937 -28.767 1.00 84.25 166 LEU A O 1
ATOM 1368 N N . GLU A 1 167 ? 19.256 -11.750 -26.999 1.00 88.56 167 GLU A N 1
ATOM 1369 C CA . GLU A 1 167 ? 20.407 -12.506 -26.513 1.00 88.56 167 GLU A CA 1
ATOM 1370 C C . GLU A 1 167 ? 20.644 -13.735 -27.402 1.00 88.56 167 GLU A C 1
ATOM 1372 O O . GLU A 1 167 ? 19.673 -14.435 -27.713 1.00 88.56 167 GLU A O 1
ATOM 1377 N N . PRO A 1 168 ? 21.901 -14.056 -27.768 1.00 89.69 168 PRO A N 1
ATOM 1378 C CA . PRO A 1 168 ? 22.209 -15.188 -28.644 1.00 89.69 168 PRO A CA 1
ATOM 1379 C C . PRO A 1 168 ? 21.621 -16.521 -28.162 1.00 89.69 168 PRO A C 1
ATOM 1381 O O . PRO A 1 168 ? 21.177 -17.346 -28.961 1.00 89.69 168 PRO A O 1
ATOM 1384 N N . GLU A 1 169 ? 21.571 -16.746 -26.848 1.00 88.62 169 GLU A N 1
ATOM 1385 C CA . GLU A 1 169 ? 20.977 -17.946 -26.256 1.00 88.62 169 GLU A CA 1
ATOM 1386 C C . GLU A 1 169 ? 19.454 -17.987 -26.439 1.00 88.62 169 GLU A C 1
ATOM 1388 O O . GLU A 1 169 ? 18.877 -19.059 -26.630 1.00 88.62 169 GLU A O 1
ATOM 1393 N N . VAL A 1 170 ? 18.792 -16.827 -26.387 1.00 89.19 170 VAL A N 1
ATOM 1394 C CA . VAL A 1 170 ? 17.345 -16.694 -26.597 1.00 89.19 170 VAL A CA 1
ATOM 1395 C C . VAL A 1 170 ? 17.000 -16.828 -28.079 1.00 89.19 170 VAL A C 1
ATOM 1397 O O . VAL A 1 170 ? 16.007 -17.478 -28.406 1.00 89.19 170 VAL A O 1
ATOM 1400 N N . GLU A 1 171 ? 17.816 -16.265 -28.972 1.00 90.88 171 GLU A N 1
ATOM 1401 C CA . GLU A 1 171 ? 17.701 -16.461 -30.423 1.00 90.88 171 GLU A CA 1
ATOM 1402 C C . GLU A 1 171 ? 17.839 -17.940 -30.785 1.00 90.88 171 GLU A C 1
ATOM 1404 O O . GLU A 1 171 ? 16.944 -18.509 -31.406 1.00 90.88 171 GLU A O 1
ATOM 1409 N N . LYS A 1 172 ? 18.878 -18.611 -30.277 1.00 91.06 172 LYS A N 1
ATOM 1410 C CA . LYS A 1 172 ? 19.077 -20.045 -30.502 1.00 91.06 172 LYS A CA 1
ATOM 1411 C C . LYS A 1 172 ? 17.906 -20.884 -29.984 1.00 91.06 172 LYS A C 1
ATOM 1413 O O . LYS A 1 172 ? 17.391 -21.738 -30.702 1.00 91.06 172 LYS A O 1
ATOM 1418 N N . ALA A 1 173 ? 17.446 -20.627 -28.757 1.00 89.75 173 ALA A N 1
ATOM 1419 C CA . ALA A 1 173 ? 16.293 -21.330 -28.194 1.00 89.75 173 ALA A CA 1
ATOM 1420 C C . ALA A 1 173 ? 15.007 -21.080 -29.005 1.00 89.75 173 ALA A C 1
ATOM 1422 O O . ALA A 1 173 ? 14.132 -21.946 -29.077 1.00 89.75 173 ALA A O 1
ATOM 1423 N N . ARG A 1 174 ? 14.870 -19.898 -29.616 1.00 90.62 174 ARG A N 1
ATOM 1424 C CA . ARG A 1 174 ? 13.758 -19.574 -30.512 1.00 90.62 174 ARG A CA 1
ATOM 1425 C C . ARG A 1 174 ? 13.844 -20.393 -31.793 1.00 90.62 174 ARG A C 1
ATOM 1427 O O . ARG A 1 174 ? 12.854 -21.034 -32.127 1.00 90.62 174 ARG A O 1
ATOM 1434 N N . ASP A 1 175 ? 14.997 -20.428 -32.451 1.00 91.12 175 ASP A N 1
ATOM 1435 C CA . ASP A 1 175 ? 15.204 -21.188 -33.689 1.00 91.12 175 ASP A CA 1
ATOM 1436 C C . ASP A 1 175 ? 14.959 -22.691 -33.486 1.00 91.12 175 ASP A C 1
ATOM 1438 O O . ASP A 1 175 ? 14.298 -23.340 -34.301 1.00 91.12 175 ASP A O 1
ATOM 1442 N N . GLU A 1 176 ? 15.401 -23.240 -32.351 1.00 91.50 176 GLU A N 1
ATOM 1443 C CA . GLU A 1 176 ? 15.128 -24.628 -31.963 1.00 91.50 176 GLU A CA 1
ATOM 1444 C C . GLU A 1 176 ? 13.622 -24.897 -31.801 1.00 91.50 176 GLU A C 1
ATOM 1446 O O . GLU A 1 176 ? 13.108 -25.908 -32.291 1.00 91.50 176 GLU A O 1
ATOM 1451 N N . ARG A 1 177 ? 12.883 -23.976 -31.165 1.00 90.94 177 ARG A N 1
ATOM 1452 C CA . ARG A 1 177 ? 11.419 -24.070 -31.018 1.00 90.94 177 ARG A CA 1
ATOM 1453 C C . ARG A 1 177 ? 10.697 -23.930 -32.353 1.00 90.94 177 ARG A C 1
ATOM 1455 O O . ARG A 1 177 ? 9.773 -24.697 -32.608 1.00 90.94 177 ARG A O 1
ATOM 1462 N N . VAL A 1 178 ? 11.128 -23.007 -33.216 1.00 92.50 178 VAL A N 1
ATOM 1463 C CA . VAL A 1 178 ? 10.603 -22.865 -34.584 1.00 92.50 178 VAL A CA 1
ATOM 1464 C C . VAL A 1 178 ? 10.746 -24.187 -35.333 1.00 92.50 178 VAL A C 1
ATOM 1466 O O . VAL A 1 178 ? 9.764 -24.706 -35.862 1.00 92.50 178 VAL A O 1
ATOM 1469 N N . GLY A 1 179 ? 11.944 -24.779 -35.319 1.00 92.12 179 GLY A N 1
ATOM 1470 C CA . GLY A 1 179 ? 12.199 -26.070 -35.956 1.00 92.12 179 GLY A CA 1
ATOM 1471 C C . GLY A 1 179 ? 11.326 -27.194 -35.393 1.00 92.12 179 GLY A C 1
ATOM 1472 O O . GLY A 1 179 ? 10.807 -28.014 -36.152 1.00 92.12 179 GLY A O 1
ATOM 1473 N N . ARG A 1 180 ? 11.108 -27.214 -34.074 1.00 92.19 180 ARG A N 1
ATOM 1474 C CA . ARG A 1 180 ? 10.226 -28.185 -33.414 1.00 92.19 180 ARG A CA 1
ATOM 1475 C C . ARG A 1 180 ? 8.770 -28.040 -33.866 1.00 92.19 180 ARG A C 1
ATOM 1477 O O . ARG A 1 180 ? 8.165 -29.040 -34.248 1.00 92.19 180 ARG A O 1
ATOM 1484 N N . ILE A 1 181 ? 8.239 -26.816 -33.882 1.00 93.75 181 ILE A N 1
ATOM 1485 C CA . ILE A 1 181 ? 6.866 -26.526 -34.323 1.00 93.75 181 ILE A CA 1
ATOM 1486 C C . ILE A 1 181 ? 6.687 -26.905 -35.794 1.00 93.75 181 ILE A C 1
ATOM 1488 O O . ILE A 1 181 ? 5.745 -27.619 -36.129 1.00 93.75 181 ILE A O 1
ATOM 1492 N N . LEU A 1 182 ? 7.614 -26.496 -36.666 1.00 93.69 182 LEU A N 1
ATOM 1493 C CA . LEU A 1 182 ? 7.584 -26.848 -38.087 1.00 93.69 182 LEU A CA 1
ATOM 1494 C C . LEU A 1 182 ? 7.600 -28.366 -38.290 1.00 93.69 182 LEU A C 1
ATOM 1496 O O . LEU A 1 182 ? 6.800 -28.887 -39.060 1.00 93.69 182 LEU A O 1
ATOM 1500 N N . LYS A 1 183 ? 8.443 -29.097 -37.551 1.00 92.25 183 LYS A N 1
ATOM 1501 C CA . LYS A 1 183 ? 8.496 -30.563 -37.618 1.00 92.25 183 LYS A CA 1
ATOM 1502 C C . LYS A 1 183 ? 7.194 -31.216 -37.147 1.00 92.25 183 LYS A C 1
ATOM 1504 O O . LYS A 1 183 ? 6.740 -32.163 -37.782 1.00 92.25 183 LYS A O 1
ATOM 1509 N N . ALA A 1 184 ? 6.610 -30.736 -36.050 1.00 91.75 184 ALA A N 1
ATOM 1510 C CA . ALA A 1 184 ? 5.371 -31.279 -35.493 1.00 91.75 184 ALA A CA 1
ATOM 1511 C C . ALA A 1 184 ? 4.150 -30.991 -36.386 1.00 91.75 184 ALA A C 1
ATOM 1513 O O . ALA A 1 184 ? 3.293 -31.855 -36.547 1.00 91.75 184 ALA A O 1
ATOM 1514 N N . ALA A 1 185 ? 4.098 -29.808 -37.002 1.00 91.06 185 ALA A N 1
ATOM 1515 C CA . ALA A 1 185 ? 3.015 -29.376 -37.885 1.00 91.06 185 ALA A CA 1
ATOM 1516 C C . ALA A 1 185 ? 3.239 -29.728 -39.373 1.00 91.06 185 ALA A C 1
ATOM 1518 O O . ALA A 1 185 ? 2.387 -29.442 -40.211 1.00 91.06 185 ALA A O 1
ATOM 1519 N N . GLY A 1 186 ? 4.386 -30.325 -39.725 1.00 92.06 186 GLY A N 1
ATOM 1520 C CA . GLY A 1 186 ? 4.746 -30.660 -41.108 1.00 92.06 186 GLY A CA 1
ATOM 1521 C C . GLY A 1 186 ? 4.993 -29.445 -42.016 1.00 92.06 186 GLY A C 1
ATOM 1522 O O . GLY A 1 186 ? 4.790 -29.542 -43.224 1.00 92.06 186 GLY A O 1
ATOM 1523 N N . GLY A 1 187 ? 5.389 -28.303 -41.447 1.00 90.94 187 GLY A N 1
ATOM 1524 C CA . GLY A 1 187 ? 5.670 -27.060 -42.168 1.00 90.94 187 GLY A CA 1
ATOM 1525 C C . GLY A 1 187 ? 7.133 -26.899 -42.589 1.00 90.94 187 GLY A C 1
ATOM 1526 O O . GLY A 1 187 ? 8.036 -27.573 -42.095 1.00 90.94 187 GLY A O 1
ATOM 1527 N N . SER A 1 188 ? 7.370 -25.947 -43.487 1.00 92.12 188 SER A N 1
ATOM 1528 C CA . SER A 1 188 ? 8.689 -25.524 -43.961 1.00 92.12 188 SER A CA 1
ATOM 1529 C C . SER A 1 188 ? 9.081 -24.143 -43.420 1.00 92.12 188 SER A C 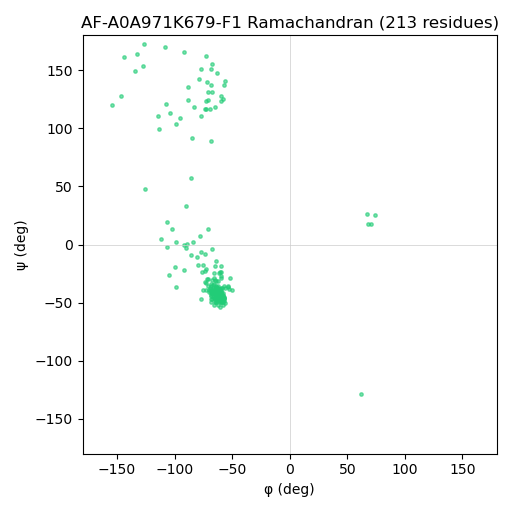1
ATOM 1531 O O . SER A 1 188 ? 8.258 -23.394 -42.898 1.00 92.12 188 SER A O 1
ATOM 1533 N N . SER A 1 189 ? 10.339 -23.737 -43.602 1.00 89.25 189 SER A N 1
ATOM 1534 C CA . SER A 1 189 ? 10.791 -22.389 -43.220 1.00 89.25 189 SER A CA 1
ATOM 1535 C C . SER A 1 189 ? 10.042 -21.258 -43.942 1.00 89.25 189 SER A C 1
ATOM 1537 O O . SER A 1 189 ? 9.991 -20.142 -43.430 1.00 89.25 189 SER A O 1
ATOM 1539 N 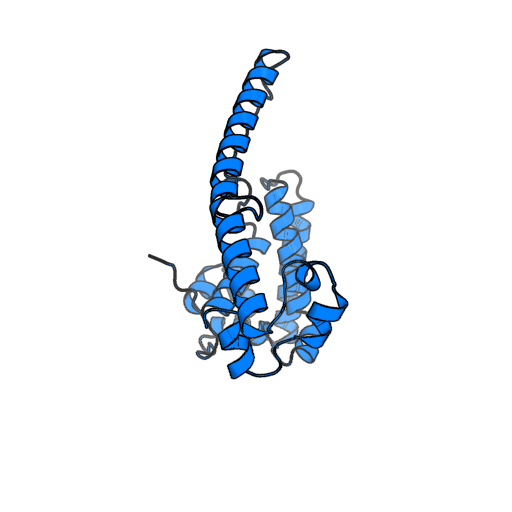N . HIS A 1 190 ? 9.455 -21.520 -45.117 1.00 91.06 190 HIS A N 1
ATOM 1540 C CA . HIS A 1 190 ? 8.625 -20.534 -45.814 1.00 91.06 190 HIS A CA 1
ATOM 1541 C C . HIS A 1 190 ? 7.298 -20.306 -45.080 1.00 91.06 190 HIS A C 1
ATOM 1543 O O . HIS A 1 190 ? 6.883 -19.163 -44.905 1.00 91.06 190 HIS A O 1
ATOM 1549 N N . ASP A 1 191 ? 6.697 -21.385 -44.574 1.00 92.75 191 ASP A N 1
ATOM 1550 C CA . ASP A 1 191 ? 5.435 -21.351 -43.834 1.00 92.75 191 ASP A CA 1
ATOM 1551 C C . ASP A 1 191 ? 5.544 -20.568 -42.522 1.00 92.75 191 ASP A C 1
ATOM 1553 O O . ASP A 1 191 ? 4.596 -19.904 -42.112 1.00 92.75 191 ASP A O 1
ATOM 1557 N N . TRP A 1 192 ? 6.720 -20.576 -41.883 1.00 93.75 192 TRP A N 1
ATOM 1558 C CA . TRP A 1 192 ? 6.956 -19.812 -40.655 1.00 93.75 192 TRP A CA 1
ATOM 1559 C C . TRP A 1 192 ? 6.758 -18.297 -40.834 1.00 93.75 192 TRP A C 1
ATOM 1561 O O . TRP A 1 192 ? 6.405 -17.598 -39.884 1.00 93.75 192 TRP A O 1
ATOM 1571 N N . ASN A 1 193 ? 6.954 -17.785 -42.051 1.00 93.44 193 ASN A N 1
ATOM 1572 C CA . ASN A 1 193 ? 6.749 -16.373 -42.369 1.00 93.44 193 ASN A CA 1
ATOM 1573 C C . ASN A 1 193 ? 5.305 -16.054 -42.816 1.00 93.44 193 ASN A C 1
ATOM 1575 O O . ASN A 1 193 ? 5.004 -14.892 -43.087 1.00 93.44 193 ASN A O 1
ATOM 1579 N N . ASP A 1 194 ? 4.402 -17.044 -42.869 1.00 95.25 194 ASP A N 1
ATOM 1580 C CA . ASP A 1 194 ? 2.976 -16.862 -43.168 1.00 95.25 194 ASP A CA 1
ATOM 1581 C C . ASP A 1 194 ? 2.121 -16.971 -41.895 1.00 95.25 194 ASP A C 1
ATOM 1583 O O . ASP A 1 194 ? 1.938 -18.037 -41.305 1.00 95.25 194 ASP A O 1
ATOM 1587 N N . TRP A 1 195 ? 1.500 -15.863 -41.493 1.00 94.50 195 TRP A N 1
ATOM 1588 C CA . TRP A 1 195 ? 0.614 -15.850 -40.329 1.00 94.50 195 TRP A CA 1
ATOM 1589 C C . TRP A 1 195 ? -0.661 -16.682 -40.511 1.00 94.50 195 TRP A C 1
ATOM 1591 O O . TRP A 1 195 ? -1.208 -17.170 -39.518 1.00 94.50 195 TRP A O 1
ATOM 1601 N N . HIS A 1 196 ? -1.124 -16.919 -41.744 1.00 96.00 196 HIS A N 1
ATOM 1602 C CA . HIS A 1 196 ? -2.263 -17.812 -41.969 1.00 96.00 196 HIS A CA 1
ATOM 1603 C C . HIS A 1 196 ? -1.897 -19.263 -41.652 1.00 96.00 196 HIS A C 1
ATOM 1605 O O . HIS A 1 196 ? -2.745 -20.018 -41.170 1.00 96.00 196 HIS A O 1
ATOM 1611 N N . TRP A 1 197 ? -0.645 -19.663 -41.902 1.00 95.94 197 TRP A N 1
ATOM 1612 C CA . TRP A 1 197 ? -0.149 -20.979 -41.516 1.00 95.94 197 TRP A CA 1
ATOM 1613 C C . TRP A 1 197 ? -0.139 -21.136 -39.994 1.00 95.94 197 TRP A C 1
ATOM 1615 O O . TRP A 1 197 ? -0.630 -22.153 -39.499 1.00 95.94 197 TRP A O 1
ATOM 1625 N N . HIS A 1 198 ? 0.286 -20.109 -39.248 1.00 94.06 198 HIS A N 1
ATOM 1626 C CA . HIS A 1 198 ? 0.229 -20.118 -37.778 1.00 94.06 198 HIS A CA 1
ATOM 1627 C C . HIS A 1 198 ? -1.193 -20.332 -37.262 1.00 94.06 198 HIS A C 1
ATOM 1629 O O . HIS A 1 198 ? -1.414 -21.192 -36.413 1.00 94.06 198 HIS A O 1
ATOM 1635 N N . LEU A 1 199 ? -2.181 -19.617 -37.815 1.00 94.50 199 LEU A N 1
ATOM 1636 C CA . LEU A 1 199 ? -3.584 -19.765 -37.406 1.00 94.50 199 LEU A CA 1
ATOM 1637 C C . LEU A 1 199 ? -4.168 -21.151 -37.707 1.00 94.50 199 LEU A C 1
ATOM 1639 O O . LEU A 1 199 ? -4.981 -21.661 -36.931 1.00 94.50 199 LEU A O 1
ATOM 1643 N N . ARG A 1 200 ? -3.767 -21.768 -38.825 1.00 93.94 200 ARG A N 1
ATOM 1644 C CA . ARG A 1 200 ? -4.185 -23.134 -39.176 1.00 93.94 200 ARG A CA 1
ATOM 1645 C C . ARG A 1 200 ? -3.602 -24.178 -38.220 1.00 93.94 200 ARG A C 1
ATOM 1647 O O . ARG A 1 200 ? -4.273 -25.172 -37.962 1.00 93.94 200 ARG A O 1
ATOM 1654 N N . ASN A 1 201 ? -2.413 -23.927 -37.669 1.00 94.00 201 ASN A N 1
ATOM 1655 C CA . ASN A 1 201 ? -1.648 -24.877 -36.858 1.00 94.00 201 ASN A CA 1
ATOM 1656 C C . ASN A 1 201 ? -1.639 -24.558 -35.351 1.00 94.00 201 ASN A C 1
ATOM 1658 O O . ASN A 1 201 ? -0.787 -25.064 -34.623 1.00 94.00 201 ASN A O 1
ATOM 1662 N N . ILE A 1 202 ? -2.581 -23.749 -34.851 1.00 93.31 202 ILE A N 1
ATOM 1663 C CA . ILE A 1 202 ? -2.725 -23.491 -33.408 1.00 93.31 202 ILE A CA 1
ATOM 1664 C C . ILE A 1 202 ? -2.983 -24.809 -32.666 1.00 93.31 202 ILE A C 1
ATOM 1666 O O . ILE A 1 202 ? -3.930 -25.529 -32.988 1.00 93.31 202 ILE A O 1
ATOM 1670 N N . ALA A 1 203 ? -2.189 -25.089 -31.629 1.00 91.69 203 ALA A N 1
ATOM 1671 C CA . ALA A 1 203 ? -2.441 -26.206 -30.723 1.00 91.69 203 ALA A CA 1
ATOM 1672 C C . ALA A 1 203 ? -3.753 -25.976 -29.957 1.00 91.69 203 ALA A C 1
ATOM 1674 O O . ALA A 1 203 ? -3.881 -25.002 -29.214 1.00 91.69 203 ALA A O 1
ATOM 1675 N N . ARG A 1 204 ? -4.735 -26.865 -30.142 1.00 93.31 204 ARG A N 1
ATOM 1676 C CA . ARG A 1 204 ? -6.047 -26.798 -29.464 1.00 93.31 204 ARG A CA 1
ATOM 1677 C C . ARG A 1 204 ? -6.218 -27.844 -28.365 1.00 93.31 204 ARG A C 1
ATOM 1679 O O . ARG A 1 204 ? -7.242 -27.861 -27.690 1.00 93.31 204 ARG A O 1
ATOM 1686 N N . ASP A 1 205 ? -5.221 -28.695 -28.185 1.00 92.94 205 ASP A N 1
ATOM 1687 C CA . ASP A 1 205 ? -5.202 -29.777 -27.215 1.00 92.94 205 ASP A CA 1
ATOM 1688 C C . ASP A 1 205 ? -3.786 -29.958 -26.649 1.00 92.94 205 ASP A C 1
ATOM 1690 O O . ASP A 1 205 ? -2.792 -29.493 -27.219 1.00 92.94 205 ASP A O 1
ATOM 1694 N N . SER A 1 206 ? -3.704 -30.634 -25.505 1.00 90.75 206 SER A N 1
ATOM 1695 C CA . SER A 1 206 ? -2.450 -30.863 -24.788 1.00 90.75 206 SER A CA 1
ATOM 1696 C C . SER A 1 206 ? -1.465 -31.738 -25.561 1.00 90.75 206 SER A C 1
ATOM 1698 O O . SER A 1 206 ? -0.261 -31.534 -25.428 1.00 90.75 206 SER A O 1
ATOM 1700 N N . SER A 1 207 ? -1.946 -32.669 -26.391 1.00 88.31 207 SER A N 1
ATOM 1701 C CA . SER A 1 207 ? -1.084 -33.533 -27.200 1.00 88.31 207 SER A CA 1
ATOM 1702 C C . SER A 1 207 ? -0.365 -32.726 -28.277 1.00 88.31 207 SER A C 1
ATOM 1704 O O . SER A 1 207 ? 0.840 -32.884 -28.463 1.00 88.31 207 SER A O 1
ATOM 1706 N N . THR A 1 208 ? -1.079 -31.834 -28.962 1.00 89.06 208 THR A N 1
ATOM 1707 C CA . THR A 1 208 ? -0.492 -30.946 -29.973 1.00 89.06 208 THR A CA 1
ATOM 1708 C C . THR A 1 208 ? 0.451 -29.934 -29.326 1.00 89.06 208 THR A C 1
ATOM 1710 O O . THR A 1 208 ? 1.546 -29.693 -29.833 1.00 89.06 208 THR A O 1
ATOM 1713 N N . LEU A 1 209 ? 0.079 -29.386 -28.164 1.00 90.94 209 LEU A N 1
ATOM 1714 C CA . LEU A 1 209 ? 0.918 -28.430 -27.440 1.00 90.94 209 LEU A CA 1
ATOM 1715 C C . LEU A 1 209 ? 2.240 -29.052 -26.968 1.00 90.94 209 LEU A C 1
ATOM 1717 O O . LEU A 1 209 ? 3.284 -28.416 -27.108 1.00 90.94 209 LEU A O 1
ATOM 1721 N N . ALA A 1 210 ? 2.212 -30.300 -26.490 1.00 90.56 210 ALA A N 1
ATOM 1722 C CA . ALA A 1 210 ? 3.410 -31.055 -26.110 1.00 90.56 210 ALA A CA 1
ATOM 1723 C C . ALA A 1 210 ? 4.377 -31.272 -27.289 1.00 90.56 210 ALA A C 1
ATOM 1725 O O . ALA A 1 210 ? 5.578 -31.443 -27.097 1.00 90.56 210 ALA A O 1
ATOM 1726 N N . GLY A 1 211 ? 3.867 -31.248 -28.526 1.00 87.00 211 GLY A N 1
ATOM 1727 C CA . GLY A 1 211 ? 4.694 -31.265 -29.730 1.00 87.00 211 GLY A CA 1
ATOM 1728 C C . GLY A 1 211 ? 5.405 -29.937 -30.010 1.00 87.00 211 GLY A C 1
ATOM 1729 O O . GLY A 1 211 ? 6.421 -29.933 -30.700 1.00 87.00 211 GLY A O 1
ATOM 1730 N N . TYR A 1 212 ? 4.900 -28.812 -29.493 1.00 88.44 212 TYR A N 1
ATOM 1731 C CA . TYR A 1 212 ? 5.418 -27.463 -29.762 1.00 88.44 212 TYR A CA 1
ATOM 1732 C C . TYR A 1 212 ? 6.334 -26.939 -28.655 1.00 88.44 212 TYR A C 1
ATOM 1734 O O . TYR A 1 212 ? 7.324 -26.262 -28.939 1.00 88.44 212 TYR A O 1
ATOM 1742 N N . ALA A 1 213 ? 6.022 -27.252 -27.401 1.00 84.56 213 ALA A N 1
ATOM 1743 C CA . ALA A 1 213 ? 6.735 -26.765 -26.230 1.00 84.56 213 ALA A CA 1
ATOM 1744 C C . ALA A 1 213 ? 7.006 -27.902 -25.242 1.00 84.56 213 ALA A C 1
ATOM 1746 O O . ALA A 1 213 ? 6.229 -28.848 -25.147 1.00 84.56 213 ALA A O 1
ATOM 1747 N N . ASP A 1 214 ? 8.109 -27.781 -24.504 1.00 78.19 214 ASP A N 1
ATOM 1748 C CA . ASP A 1 214 ? 8.375 -28.655 -23.365 1.00 78.19 214 ASP A CA 1
ATOM 1749 C C . ASP A 1 214 ? 7.413 -28.239 -22.236 1.00 78.19 214 ASP A C 1
ATOM 1751 O O . ASP A 1 214 ? 7.441 -27.080 -21.808 1.00 78.19 214 ASP A O 1
ATOM 1755 N N . LEU A 1 215 ? 6.517 -29.152 -21.845 1.00 63.03 215 LEU A N 1
ATOM 1756 C CA . LEU A 1 215 ? 5.520 -28.980 -20.779 1.00 63.03 215 LEU A CA 1
ATOM 1757 C C . LEU A 1 215 ? 6.034 -29.506 -19.438 1.00 63.03 215 LEU A C 1
ATOM 1759 O O . LEU A 1 215 ? 6.728 -30.549 -19.445 1.00 63.03 215 LEU A O 1
#

Secondary structure (DSSP, 8-state):
-PPPP-HHHHTTS-HHHHHHHH-SS-HHHHHHHHHHHHHHHHHHHHH-TT----HHHHHHHHHHHHHHHHHH-HHHHHHHT--HHHHHHHHHTT---TTS-HHHHHHHHHHHHHHTT---SGGG-S-----GGG--HHHHHHHHHHHHHHHHHHHHHHHTTS--TTSHHHHHHHHHHHHHHHHHHT--TTGGG-HHHHHHT---SHHHHHHHS--

Foldseek 3Di:
DPDQQDLVVLLVQDPLLLPLLQDPDDLVSSLVVVLVVLVCLLCCCPPPPPDPADPVLNVLLVVLSVVSCQLSPPVNCVVVVHRPSVQNSCSSNVNHDPVDHSVSSVVSSVSSCSNNSVDRVLVVPPDDQPPCVPPDDPVSVVSVVVSVVVVVVVVVVVCVVDDDCPPPVNVVVVVVLVVQLCVLLVHDPVLSPDVVSVVVQDDPDPVSVVSRDPD

Solvent-accessible surface area (backbone atoms only — not comparable to full-atom values): 12466 Å² total; per-residue (Å²): 128,87,80,81,44,38,63,72,59,47,66,71,72,42,71,66,57,46,51,48,44,51,47,98,64,55,72,69,57,38,47,51,52,50,51,49,49,45,51,48,44,48,48,48,73,72,66,49,88,85,60,92,68,51,74,60,26,49,51,42,17,52,52,27,36,53,51,50,55,49,59,64,31,68,68,50,24,64,74,66,74,51,58,62,65,58,50,52,28,27,30,59,69,74,55,55,69,84,85,63,53,47,64,57,35,42,52,54,43,51,41,52,33,20,40,69,61,72,46,62,52,64,84,64,43,92,71,75,77,76,83,54,88,85,50,61,72,68,65,35,50,53,52,52,49,54,53,49,52,54,51,47,53,52,51,50,60,57,49,71,75,53,84,55,85,79,37,70,70,46,44,50,54,46,53,52,37,51,53,37,35,27,64,65,70,73,50,53,83,71,45,74,77,35,69,68,52,51,68,74,64,61,65,88,47,70,73,52,36,55,48,47,42,94,125

Radius of gyration: 27.66 Å; Cα contacts (8 Å, |Δi|>4): 150; chains: 1; bounding box: 54×59×69 Å